Protein AF-0000000087418747 (afdb_homodimer)

Sequence (248 aa):
MIYLASPYSHPDAIVRERRFRAAGGMAARLIRAGEVVFSPVAHGHVISLYGVPTDWSFWEAHARRFLEQCDQVVVLSIDGWRESVGVAAEIEIVKELNKPVRYLDSGALTHVSEGRIGVNKWTSMIYLASPYSHPDAIVRERRFRAAGGMAARLIRAGEVVFSPVAHGHVISLYGVPTDWSFWEAHARRFLEQCDQVVVLSIDGWRESVGVAAEIEIVKELNKPVRYLDSGALTHVSEGRIGVNKWTS

Nearest PDB structures (foldseek):
  1t1j-assembly2_B  TM=9.232E-01  e=5.816E-08  Pseudomonas aeruginosa
  8fz9-assembly2_B  TM=6.531E-01  e=1.868E-01  Bacillus cereus
  8wcf-assembly1_A  TM=6.662E-01  e=5.521E-01  Escherichia coli
  8pj5-assembly1_0  TM=5.009E-01  e=1.437E+00  Homo sapiens
  4dcu-assembly1_A  TM=4.146E-01  e=2.718E+00  Bacillus subtilis

Solvent-accessible surface area (backbone atoms only — not comparable to full-atom values): 13838 Å² total; per-residue (Å²): 79,35,32,44,38,50,37,53,75,57,96,48,65,68,56,31,49,52,34,31,50,50,45,9,44,52,50,27,56,43,40,73,70,69,46,43,73,46,40,59,52,29,33,41,52,59,16,32,74,57,76,43,75,71,46,48,86,72,43,43,68,52,50,48,58,52,56,69,71,31,60,32,38,35,34,43,57,44,91,59,27,88,74,21,66,52,34,51,50,50,54,51,52,37,52,73,69,71,38,55,76,46,80,42,63,71,54,86,73,62,73,79,67,74,75,76,76,71,70,69,73,78,70,129,77,35,32,43,40,51,36,52,75,56,96,48,66,68,58,30,50,52,34,31,49,51,45,9,45,52,49,27,54,43,39,74,72,69,45,42,74,48,38,60,51,28,31,41,54,60,17,33,74,56,78,42,76,72,48,48,85,72,43,43,69,52,51,49,57,51,55,71,72,31,59,31,38,38,34,43,57,44,92,59,26,89,75,21,66,54,34,53,52,50,52,53,52,37,53,74,67,72,39,57,76,47,78,41,62,71,56,86,71,62,72,77,67,73,74,76,78,72,71,71,76,80,70,131

Radius of gyration: 19.01 Å; Cα contacts (8 Å, |Δi|>4): 397; chains: 2; bounding box: 67×44×43 Å

Structure (mmCIF, N/CA/C/O backbone):
data_AF-0000000087418747-model_v1
#
loop_
_entity.id
_entity.type
_entity.pdbx_description
1 polymer 'DUF1937 domain-containing protein'
#
loop_
_atom_site.group_PDB
_atom_site.id
_atom_site.type_symbol
_atom_site.label_atom_id
_atom_site.label_alt_id
_atom_site.label_comp_id
_atom_site.label_asym_id
_atom_site.label_entity_id
_atom_site.label_seq_id
_atom_site.pdbx_PDB_ins_code
_atom_site.Cartn_x
_atom_site.Cartn_y
_atom_site.Cartn_z
_atom_site.occupancy
_atom_site.B_iso_or_equiv
_atom_site.auth_seq_id
_atom_site.auth_comp_id
_atom_site.auth_asym_id
_atom_site.auth_atom_id
_atom_site.pdbx_PDB_model_num
ATOM 1 N N . MET A 1 1 ? -10.242 -0.593 10.328 1 96.94 1 MET A N 1
ATOM 2 C CA . MET A 1 1 ? -9.125 -0.339 9.414 1 96.94 1 MET A CA 1
ATOM 3 C C . MET A 1 1 ? -8.852 1.156 9.297 1 96.94 1 MET A C 1
ATOM 5 O O . MET A 1 1 ? -9.789 1.961 9.258 1 96.94 1 MET A O 1
ATOM 9 N N . ILE A 1 2 ? -7.57 1.52 9.242 1 98.5 2 ILE A N 1
ATOM 10 C CA . ILE A 1 2 ? -7.145 2.916 9.219 1 98.5 2 ILE A CA 1
ATOM 11 C C . ILE A 1 2 ? -6.652 3.281 7.82 1 98.5 2 ILE A C 1
ATOM 13 O O . ILE A 1 2 ? -5.906 2.521 7.199 1 98.5 2 ILE A O 1
ATOM 17 N N . TYR A 1 3 ? -7.117 4.371 7.32 1 98.81 3 TYR A N 1
ATOM 18 C CA . TYR A 1 3 ? -6.5 5.055 6.188 1 98.81 3 TYR A CA 1
ATOM 19 C C . TYR A 1 3 ? -5.477 6.078 6.664 1 98.81 3 TYR A C 1
ATOM 21 O O . TYR A 1 3 ? -5.828 7.051 7.336 1 98.81 3 TYR A O 1
ATOM 29 N N . LEU A 1 4 ? -4.246 5.898 6.332 1 98.81 4 LEU A N 1
ATOM 30 C CA . LEU A 1 4 ? -3.195 6.82 6.746 1 98.81 4 LEU A CA 1
ATOM 31 C C . LEU A 1 4 ? -2.916 7.852 5.656 1 98.81 4 LEU A C 1
ATOM 33 O O . LEU A 1 4 ? -2.166 7.578 4.715 1 98.81 4 LEU A O 1
ATOM 37 N N . ALA A 1 5 ? -3.469 9.016 5.855 1 98.62 5 ALA A N 1
ATOM 38 C CA . ALA A 1 5 ? -3.258 10.125 4.926 1 98.62 5 ALA A CA 1
ATOM 39 C C . ALA A 1 5 ? -1.96 10.859 5.238 1 98.62 5 ALA A C 1
ATOM 41 O O . ALA A 1 5 ? -1.627 11.078 6.406 1 98.62 5 ALA A O 1
ATOM 42 N N . SER A 1 6 ? -1.252 11.188 4.223 1 98.5 6 SER A N 1
ATOM 43 C CA . SER A 1 6 ? -0.024 11.961 4.375 1 98.5 6 SER A CA 1
ATOM 44 C C . SER A 1 6 ? 0.337 12.688 3.082 1 98.5 6 SER A C 1
ATOM 46 O O . SER A 1 6 ? -0.088 12.281 1.998 1 98.5 6 SER A O 1
ATOM 48 N N . PRO A 1 7 ? 1.106 13.75 3.186 1 97.69 7 PRO A N 1
ATOM 49 C CA . PRO A 1 7 ? 1.539 14.398 1.946 1 97.69 7 PRO A CA 1
ATOM 50 C C . PRO A 1 7 ? 2.496 13.531 1.13 1 97.69 7 PRO A C 1
ATOM 52 O O . PRO A 1 7 ? 3.252 12.742 1.695 1 97.69 7 PRO A O 1
ATOM 55 N N . TYR A 1 8 ? 2.438 13.797 -0.249 1 97.75 8 TYR A N 1
ATOM 56 C CA . TYR A 1 8 ? 3.322 13.008 -1.104 1 97.75 8 TYR A CA 1
ATOM 57 C C . TYR A 1 8 ? 3.814 13.836 -2.283 1 97.75 8 TYR A C 1
ATOM 59 O O . TYR A 1 8 ? 5.02 14.047 -2.441 1 97.75 8 TYR A O 1
ATOM 67 N N . SER A 1 9 ? 2.934 14.336 -3.172 1 96 9 SER A N 1
ATOM 68 C CA . SER A 1 9 ? 3.312 14.969 -4.43 1 96 9 SER A CA 1
ATOM 69 C C . SER A 1 9 ? 4.223 16.172 -4.195 1 96 9 SER A C 1
ATOM 71 O O . SER A 1 9 ? 3.969 16.984 -3.309 1 96 9 SER A O 1
ATOM 73 N N . HIS A 1 10 ? 5.238 16.234 -4.879 1 95.25 10 HIS A N 1
ATOM 74 C CA . HIS A 1 10 ? 6.246 17.297 -4.863 1 95.25 10 HIS A CA 1
ATOM 75 C C . HIS A 1 10 ? 7.125 17.234 -6.105 1 95.25 10 HIS A C 1
ATOM 77 O O . HIS A 1 10 ? 7.434 16.141 -6.602 1 95.25 10 HIS A O 1
ATOM 83 N N . PRO A 1 11 ? 7.52 18.375 -6.645 1 94.12 11 PRO A N 1
ATOM 84 C CA . PRO A 1 11 ? 8.383 18.344 -7.824 1 94.12 11 PRO A CA 1
ATOM 85 C C . PRO A 1 11 ? 9.734 17.688 -7.547 1 94.12 11 PRO A C 1
ATOM 87 O O . PRO A 1 11 ? 10.336 17.094 -8.453 1 94.12 11 PRO A O 1
ATOM 90 N N . ASP A 1 12 ? 10.227 17.75 -6.312 1 95.62 12 ASP A N 1
ATOM 91 C CA . ASP A 1 12 ? 11.508 17.172 -5.91 1 95.62 12 ASP A CA 1
ATOM 92 C C . ASP A 1 12 ? 11.352 15.711 -5.488 1 95.62 12 ASP A C 1
ATOM 94 O O . ASP A 1 12 ? 10.656 15.414 -4.516 1 95.62 12 ASP A O 1
ATOM 98 N N . ALA A 1 13 ? 12.055 14.789 -6.113 1 95.38 13 ALA A N 1
ATOM 99 C CA . ALA A 1 13 ? 11.984 13.352 -5.848 1 95.38 13 ALA A CA 1
ATOM 100 C C . ALA A 1 13 ? 12.477 13.023 -4.441 1 95.38 13 ALA A C 1
ATOM 102 O O . ALA A 1 13 ? 12 12.078 -3.812 1 95.38 13 ALA A O 1
ATOM 103 N N . ILE A 1 14 ? 13.438 13.828 -3.961 1 96.75 14 ILE A N 1
ATOM 104 C CA . ILE A 1 14 ? 13.977 13.602 -2.625 1 96.75 14 ILE A CA 1
ATOM 105 C C . ILE A 1 14 ? 12.891 13.859 -1.581 1 96.75 14 ILE A C 1
ATOM 107 O O . ILE A 1 14 ? 12.797 13.133 -0.587 1 96.75 14 ILE A O 1
ATOM 111 N N . VAL A 1 15 ? 12.062 14.805 -1.838 1 96.38 15 VAL A N 1
ATOM 112 C CA . VAL A 1 15 ? 10.961 15.109 -0.935 1 96.38 15 VAL A CA 1
ATOM 113 C C . VAL A 1 15 ? 9.938 13.977 -0.97 1 96.38 15 VAL A C 1
ATOM 115 O O . VAL A 1 15 ? 9.461 13.523 0.076 1 96.38 15 VAL A O 1
ATOM 118 N N . ARG A 1 16 ? 9.641 13.43 -2.104 1 97.25 16 ARG A N 1
ATOM 119 C CA . ARG A 1 16 ? 8.703 12.32 -2.229 1 97.25 16 ARG A CA 1
ATOM 120 C C . ARG A 1 16 ? 9.219 11.078 -1.521 1 97.25 16 ARG A C 1
ATOM 122 O O . ARG A 1 16 ? 8.469 10.383 -0.841 1 97.25 16 ARG A O 1
ATOM 129 N N . GLU A 1 17 ? 10.5 10.883 -1.658 1 97.5 17 GLU A N 1
ATOM 130 C CA . GLU A 1 17 ? 11.102 9.734 -0.99 1 97.5 17 GLU A CA 1
ATOM 131 C C . GLU A 1 17 ? 11.031 9.875 0.528 1 97.5 17 GLU A C 1
ATOM 133 O O . GLU A 1 17 ? 10.703 8.914 1.23 1 97.5 17 GLU A O 1
ATOM 138 N N . ARG A 1 18 ? 11.375 11.039 0.984 1 96.81 18 ARG A N 1
ATOM 139 C CA . ARG A 1 18 ? 11.305 11.289 2.42 1 96.81 18 ARG A CA 1
ATOM 140 C C . ARG A 1 18 ? 9.891 11.086 2.949 1 96.81 18 ARG A C 1
ATOM 142 O O . ARG A 1 18 ? 9.703 10.477 4.004 1 96.81 18 ARG A O 1
ATOM 149 N N . ARG A 1 19 ? 8.93 11.523 2.252 1 97.31 19 ARG A N 1
ATOM 150 C CA . ARG A 1 19 ? 7.531 11.398 2.646 1 97.31 19 ARG A CA 1
ATOM 151 C C . ARG A 1 19 ? 7.07 9.945 2.578 1 97.31 19 ARG A C 1
ATOM 153 O O . ARG A 1 19 ? 6.312 9.492 3.436 1 97.31 19 ARG A O 1
ATOM 160 N N . PHE A 1 20 ? 7.586 9.289 1.616 1 98.12 20 PHE A N 1
ATOM 161 C CA . PHE A 1 20 ? 7.352 7.855 1.469 1 98.12 20 PHE A CA 1
ATOM 162 C C . PHE A 1 20 ? 7.875 7.09 2.68 1 98.12 20 PHE A C 1
ATOM 164 O O . PHE A 1 20 ? 7.16 6.277 3.264 1 98.12 20 PHE A O 1
ATOM 171 N N . ARG A 1 21 ? 9.023 7.438 3.078 1 97.81 21 ARG A N 1
ATOM 172 C CA . ARG A 1 21 ? 9.641 6.793 4.23 1 97.81 21 ARG A CA 1
ATOM 173 C C . ARG A 1 21 ? 8.906 7.152 5.52 1 97.81 21 ARG A C 1
ATOM 175 O O . ARG A 1 21 ? 8.695 6.293 6.379 1 97.81 21 ARG A O 1
ATOM 182 N N . ALA A 1 22 ? 8.531 8.359 5.637 1 97.62 22 ALA A N 1
ATOM 183 C CA . ALA A 1 22 ? 7.785 8.789 6.816 1 97.62 22 ALA A CA 1
ATOM 184 C C . ALA A 1 22 ? 6.453 8.047 6.926 1 97.62 22 ALA A C 1
ATOM 186 O O . ALA A 1 22 ? 6.07 7.609 8.016 1 97.62 22 ALA A O 1
ATOM 187 N N . ALA A 1 23 ? 5.754 7.922 5.852 1 98.25 23 ALA A N 1
ATOM 188 C CA . ALA A 1 23 ? 4.5 7.176 5.828 1 98.25 23 ALA A CA 1
ATOM 189 C C . ALA A 1 23 ? 4.719 5.723 6.23 1 98.25 23 ALA A C 1
ATOM 191 O O . ALA A 1 23 ? 3.934 5.156 6.996 1 98.25 23 ALA A O 1
ATOM 192 N N . GLY A 1 24 ? 5.809 5.172 5.68 1 98.31 24 GLY A N 1
ATOM 193 C CA . GLY A 1 24 ? 6.16 3.807 6.047 1 98.31 24 GLY A CA 1
ATOM 194 C C . GLY A 1 24 ? 6.418 3.637 7.535 1 98.31 24 GLY A C 1
ATOM 195 O O . GLY A 1 24 ? 5.934 2.684 8.148 1 98.31 24 GLY A O 1
ATOM 196 N N . GLY A 1 25 ? 7.148 4.551 8.078 1 97.88 25 GLY A N 1
ATOM 197 C CA . GLY A 1 25 ? 7.438 4.5 9.508 1 97.88 25 GLY A CA 1
ATOM 198 C C . GLY A 1 25 ? 6.191 4.582 10.367 1 97.88 25 GLY A C 1
ATOM 199 O O . GLY A 1 25 ? 6.035 3.809 11.312 1 97.88 25 GLY A O 1
ATOM 200 N N . MET A 1 26 ? 5.328 5.469 10.031 1 98.12 26 MET A N 1
ATOM 201 C CA . MET A 1 26 ? 4.105 5.609 10.812 1 98.12 26 MET A CA 1
ATOM 202 C C . MET A 1 26 ? 3.205 4.391 10.641 1 98.12 26 MET A C 1
ATOM 204 O O . MET A 1 26 ? 2.625 3.896 11.609 1 98.12 26 MET A O 1
ATOM 208 N N . ALA A 1 27 ? 3.09 3.887 9.43 1 98.44 27 ALA A N 1
ATOM 209 C CA . ALA A 1 27 ? 2.301 2.68 9.203 1 98.44 27 ALA A CA 1
ATOM 210 C C . ALA A 1 27 ? 2.834 1.513 10.031 1 98.44 27 ALA A C 1
ATOM 212 O O . ALA A 1 27 ? 2.061 0.752 10.617 1 98.44 27 ALA A O 1
ATOM 213 N N . ALA A 1 28 ? 4.156 1.429 10.078 1 98.31 28 ALA A N 1
ATOM 214 C CA . ALA A 1 28 ? 4.77 0.369 10.867 1 98.31 28 ALA A CA 1
ATOM 215 C C . ALA A 1 28 ? 4.375 0.486 12.336 1 98.31 28 ALA A C 1
ATOM 217 O O . ALA A 1 28 ? 4.035 -0.512 12.977 1 98.31 28 ALA A O 1
ATOM 218 N N . ARG A 1 29 ? 4.414 1.665 12.836 1 97.25 29 ARG A N 1
ATOM 219 C CA . ARG A 1 29 ? 4.047 1.907 14.227 1 97.25 29 ARG A CA 1
ATOM 220 C C . ARG A 1 29 ? 2.598 1.508 14.492 1 97.25 29 ARG A C 1
ATOM 222 O O . ARG A 1 29 ? 2.303 0.831 15.477 1 97.25 29 ARG A O 1
ATOM 229 N N . LEU A 1 30 ? 1.718 1.88 13.633 1 97.81 30 LEU A N 1
ATOM 230 C CA . LEU A 1 30 ? 0.297 1.592 13.797 1 97.81 30 LEU A CA 1
ATOM 231 C C . LEU A 1 30 ? 0.027 0.096 13.664 1 97.81 30 LEU A C 1
ATOM 233 O O . LEU A 1 30 ? -0.75 -0.467 14.438 1 97.81 30 LEU A O 1
ATOM 237 N N . ILE A 1 31 ? 0.686 -0.572 12.742 1 98.19 31 ILE A N 1
ATOM 238 C CA . ILE A 1 31 ? 0.481 -1.999 12.523 1 98.19 31 ILE A CA 1
ATOM 239 C C . ILE A 1 31 ? 1.032 -2.791 13.711 1 98.19 31 ILE A C 1
ATOM 241 O O . ILE A 1 31 ? 0.42 -3.766 14.148 1 98.19 31 ILE A O 1
ATOM 245 N N . ARG A 1 32 ? 2.17 -2.332 14.258 1 96.69 32 ARG A N 1
ATOM 246 C CA . ARG A 1 32 ? 2.723 -2.969 15.445 1 96.69 32 ARG A CA 1
ATOM 247 C C . ARG A 1 32 ? 1.772 -2.828 16.625 1 96.69 32 ARG A C 1
ATOM 249 O O . ARG A 1 32 ? 1.754 -3.68 17.516 1 96.69 32 ARG A O 1
ATOM 256 N N . ALA A 1 33 ? 1.047 -1.776 16.594 1 96 33 ALA A N 1
ATOM 257 C CA . ALA A 1 33 ? 0.082 -1.532 17.656 1 96 33 ALA A CA 1
ATOM 258 C C . ALA A 1 33 ? -1.191 -2.346 17.453 1 96 33 ALA A C 1
ATOM 260 O O . ALA A 1 33 ? -2.15 -2.223 18.219 1 96 33 ALA A O 1
ATOM 261 N N . GLY A 1 34 ? -1.288 -3.092 16.391 1 95.94 34 GLY A N 1
ATOM 262 C CA . GLY A 1 34 ? -2.393 -4.016 16.188 1 95.94 34 GLY A CA 1
ATOM 263 C C . GLY A 1 34 ? -3.41 -3.51 15.18 1 95.94 34 GLY A C 1
ATOM 264 O O . GLY A 1 34 ? -4.453 -4.137 14.977 1 95.94 34 GLY A O 1
ATOM 265 N N . GLU A 1 35 ? -3.098 -2.391 14.531 1 97.62 35 GLU A N 1
ATOM 266 C CA . GLU A 1 35 ? -4.051 -1.795 13.602 1 97.62 35 GLU A CA 1
ATOM 267 C C . GLU A 1 35 ? -3.875 -2.355 12.195 1 97.62 35 GLU A C 1
ATOM 269 O O . GLU A 1 35 ? -2.764 -2.717 11.805 1 97.62 35 GLU A O 1
ATOM 274 N N . VAL A 1 36 ? -4.996 -2.463 11.438 1 98.44 36 VAL A N 1
ATOM 275 C CA . VAL A 1 36 ? -4.945 -2.656 9.992 1 98.44 36 VAL A CA 1
ATOM 276 C C . VAL A 1 36 ? -4.891 -1.302 9.297 1 98.44 36 VAL A C 1
ATOM 278 O O . VAL A 1 36 ? -5.746 -0.443 9.523 1 98.44 36 VAL A O 1
ATOM 281 N N . VAL A 1 37 ? -3.84 -1.108 8.5 1 98.75 37 VAL A N 1
ATOM 282 C CA . VAL A 1 37 ? -3.562 0.222 7.973 1 98.75 37 VAL A CA 1
ATOM 283 C C . VAL A 1 37 ? -3.428 0.156 6.453 1 98.75 37 VAL A C 1
ATOM 285 O O . VAL A 1 37 ? -2.801 -0.761 5.918 1 98.75 37 VAL A O 1
ATOM 288 N N . PHE A 1 38 ? -4.027 1.04 5.746 1 98.88 38 PHE A N 1
ATOM 289 C CA . PHE A 1 38 ? -3.684 1.355 4.363 1 98.88 38 PHE A CA 1
ATOM 290 C C . PHE A 1 38 ? -3.039 2.732 4.266 1 98.88 38 PHE A C 1
ATOM 292 O O . PHE A 1 38 ? -3.66 3.74 4.613 1 98.88 38 PHE A O 1
ATOM 299 N N . SER A 1 39 ? -1.891 2.771 3.873 1 98.88 39 SER A N 1
ATOM 300 C CA . SER A 1 39 ? -1.202 4.012 3.521 1 98.88 39 SER A CA 1
ATOM 301 C C . SER A 1 39 ? -1.087 4.168 2.008 1 98.88 39 SER A C 1
ATOM 303 O O . SER A 1 39 ? -0.287 3.484 1.366 1 98.88 39 SER A O 1
ATOM 305 N N . PRO A 1 40 ? -1.775 5.102 1.417 1 98.81 40 PRO A N 1
ATOM 306 C CA . PRO A 1 40 ? -1.663 5.301 -0.03 1 98.81 40 PRO A CA 1
ATOM 307 C C . PRO A 1 40 ? -0.244 5.652 -0.469 1 98.81 40 PRO A C 1
ATOM 309 O O . PRO A 1 40 ? 0.189 5.25 -1.552 1 98.81 40 PRO A O 1
ATOM 312 N N . VAL A 1 41 ? 0.433 6.398 0.361 1 98.62 41 VAL A N 1
ATOM 313 C CA . VAL A 1 41 ? 1.781 6.812 -0.015 1 98.62 41 VAL A CA 1
ATOM 314 C C . VAL A 1 41 ? 2.723 5.613 0.033 1 98.62 41 VAL A C 1
ATOM 316 O O . VAL A 1 41 ? 3.512 5.398 -0.89 1 98.62 41 VAL A O 1
ATOM 319 N N . ALA A 1 42 ? 2.594 4.773 1.084 1 98.81 42 ALA A N 1
ATOM 320 C CA . ALA A 1 42 ? 3.396 3.553 1.141 1 98.81 42 ALA A CA 1
ATOM 321 C C . ALA A 1 42 ? 3.098 2.645 -0.047 1 98.81 42 ALA A C 1
ATOM 323 O O . ALA A 1 42 ? 4.004 2.01 -0.594 1 98.81 42 ALA A O 1
ATOM 324 N N . HIS A 1 43 ? 1.904 2.586 -0.497 1 98.88 43 HIS A N 1
ATOM 325 C CA . HIS A 1 43 ? 1.435 1.731 -1.58 1 98.88 43 HIS A CA 1
ATOM 326 C C . HIS A 1 43 ? 1.791 2.32 -2.941 1 98.88 43 HIS A C 1
ATOM 328 O O . HIS A 1 43 ? 2.285 1.608 -3.818 1 98.88 43 HIS A O 1
ATOM 334 N N . GLY A 1 44 ? 1.631 3.562 -3.098 1 98.69 44 GLY A N 1
ATOM 335 C CA . GLY A 1 44 ? 1.617 4.195 -4.41 1 98.69 44 GLY A CA 1
ATOM 336 C C . GLY A 1 44 ? 2.996 4.617 -4.883 1 98.69 44 GLY A C 1
ATOM 337 O O . GLY A 1 44 ? 3.215 4.805 -6.082 1 98.69 44 GLY A O 1
ATOM 338 N N . HIS A 1 45 ? 3.969 4.781 -3.953 1 98.56 45 HIS A N 1
ATOM 339 C CA . HIS A 1 45 ? 5.27 5.332 -4.32 1 98.56 45 HIS A CA 1
ATOM 340 C C . HIS A 1 45 ? 5.945 4.48 -5.391 1 98.56 45 HIS A C 1
ATOM 342 O O . HIS A 1 45 ? 6.277 4.977 -6.469 1 98.56 45 HIS A O 1
ATOM 348 N N . VAL A 1 46 ? 6.039 3.148 -5.109 1 98.31 46 VAL A N 1
ATOM 349 C CA . VAL A 1 46 ? 6.73 2.289 -6.066 1 98.31 46 VAL A CA 1
ATOM 350 C C . VAL A 1 46 ? 5.93 2.205 -7.363 1 98.31 46 VAL A C 1
ATOM 352 O O . VAL A 1 46 ? 6.504 2.111 -8.445 1 98.31 46 VAL A O 1
ATOM 355 N N . ILE A 1 47 ? 4.637 2.268 -7.273 1 98.44 47 ILE A N 1
ATOM 356 C CA . ILE A 1 47 ? 3.762 2.207 -8.438 1 98.44 47 ILE A CA 1
ATOM 357 C C . ILE A 1 47 ? 3.998 3.426 -9.328 1 98.44 47 ILE A C 1
ATOM 359 O O . ILE A 1 47 ? 4.055 3.307 -10.555 1 98.44 47 ILE A O 1
ATOM 363 N N . SER A 1 48 ? 4.207 4.547 -8.742 1 97.56 48 SER A N 1
ATOM 364 C CA . SER A 1 48 ? 4.426 5.785 -9.484 1 97.56 48 SER A CA 1
ATOM 365 C C . SER A 1 48 ? 5.738 5.738 -10.258 1 97.56 48 SER A C 1
ATOM 367 O O . SER A 1 48 ? 5.902 6.453 -11.25 1 97.56 48 SER A O 1
ATOM 369 N N . LEU A 1 49 ? 6.648 4.898 -9.859 1 96.44 49 LEU A N 1
ATOM 370 C CA . LEU A 1 49 ? 7.922 4.758 -10.555 1 96.44 49 LEU A CA 1
ATOM 371 C C . LEU A 1 49 ? 7.734 4.086 -11.914 1 96.44 49 LEU A C 1
ATOM 373 O O . LEU A 1 49 ? 8.641 4.098 -12.75 1 96.44 49 LEU A O 1
ATOM 377 N N . TYR A 1 50 ? 6.613 3.586 -12.078 1 97.12 50 TYR A N 1
ATOM 378 C CA . TYR A 1 50 ? 6.328 2.908 -13.336 1 97.12 50 TYR A CA 1
ATOM 379 C C . TYR A 1 50 ? 5.379 3.736 -14.195 1 97.12 50 TYR A C 1
ATOM 381 O O . TYR A 1 50 ? 4.527 3.188 -14.898 1 97.12 50 TYR A O 1
ATOM 389 N N . GLY A 1 51 ? 5.422 5.004 -14.102 1 94 51 GLY A N 1
ATOM 390 C CA . GLY A 1 51 ? 4.855 5.91 -15.086 1 94 51 GLY A CA 1
ATOM 391 C C . GLY A 1 51 ? 3.449 6.367 -14.742 1 94 51 GLY A C 1
ATOM 392 O O . GLY A 1 51 ? 2.766 6.973 -15.57 1 94 51 GLY A O 1
ATOM 393 N N . VAL A 1 52 ? 3.018 6.043 -13.562 1 95.69 52 VAL A N 1
ATOM 394 C CA . VAL A 1 52 ? 1.721 6.555 -13.133 1 95.69 52 VAL A CA 1
ATOM 395 C C . VAL A 1 52 ? 1.896 7.918 -12.461 1 95.69 52 VAL A C 1
ATOM 397 O O . VAL A 1 52 ? 2.848 8.125 -11.703 1 95.69 52 VAL A O 1
ATOM 400 N N . PRO A 1 53 ? 0.959 8.852 -12.773 1 96.06 53 PRO A N 1
ATOM 401 C CA . PRO A 1 53 ? 1.095 10.188 -12.18 1 96.06 53 PRO A CA 1
ATOM 402 C C . PRO A 1 53 ? 1.024 10.156 -10.656 1 96.06 53 PRO A C 1
ATOM 404 O O . PRO A 1 53 ? 0.471 9.219 -10.078 1 96.06 53 PRO A O 1
ATOM 407 N N . THR A 1 54 ? 1.603 11.211 -10.031 1 95.62 54 THR A N 1
ATOM 408 C CA . THR A 1 54 ? 1.632 11.258 -8.57 1 95.62 54 THR A CA 1
ATOM 409 C C . THR A 1 54 ? 0.562 12.211 -8.039 1 95.62 54 THR A C 1
ATOM 411 O O . THR A 1 54 ? 0.361 12.312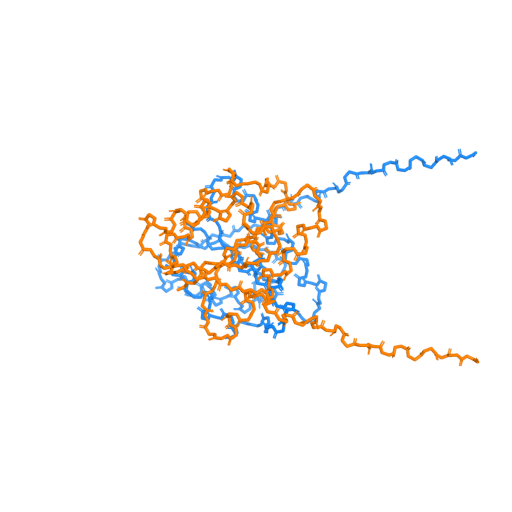 -6.828 1 95.62 54 THR A O 1
ATOM 414 N N . ASP A 1 55 ? -0.169 12.82 -8.891 1 94.31 55 ASP A N 1
ATOM 415 C CA . ASP A 1 55 ? -1.085 13.875 -8.453 1 94.31 55 ASP A CA 1
ATOM 416 C C . ASP A 1 55 ? -2.426 13.289 -8.023 1 94.31 55 ASP A C 1
ATOM 418 O O . ASP A 1 55 ? -2.799 12.195 -8.445 1 94.31 55 ASP A O 1
ATOM 422 N N . TRP A 1 56 ? -3.158 14.047 -7.324 1 96 56 TRP A N 1
ATOM 423 C CA . TRP A 1 56 ? -4.43 13.656 -6.727 1 96 56 TRP A CA 1
ATOM 424 C C . TRP A 1 56 ? -5.453 13.297 -7.801 1 96 56 TRP A C 1
ATOM 426 O O . TRP A 1 56 ? -6.199 12.328 -7.66 1 96 56 TRP A O 1
ATOM 436 N N . SER A 1 57 ? -5.441 14.039 -8.844 1 96.12 57 SER A N 1
ATOM 437 C CA . SER A 1 57 ? -6.465 13.82 -9.867 1 96.12 57 SER A CA 1
ATOM 438 C C . SER A 1 57 ? -6.418 12.391 -10.398 1 96.12 57 SER A C 1
ATOM 440 O O . SER A 1 57 ? -7.461 11.805 -10.695 1 96.12 57 SER A O 1
ATOM 442 N N . PHE A 1 58 ? -5.285 11.828 -10.492 1 97 58 PHE A N 1
ATOM 443 C CA . PHE A 1 58 ? -5.133 10.461 -10.984 1 97 58 PHE A CA 1
ATOM 444 C C . PHE A 1 58 ? -5.551 9.461 -9.914 1 97 58 PHE A C 1
ATOM 446 O O . PHE A 1 58 ? -6.18 8.445 -10.227 1 97 58 PHE A O 1
ATOM 453 N N . TRP A 1 59 ? -5.211 9.773 -8.648 1 97.94 59 TRP A N 1
ATOM 454 C CA . TRP A 1 59 ? -5.305 8.781 -7.586 1 97.94 59 TRP A CA 1
ATOM 455 C C . TRP A 1 59 ? -6.633 8.906 -6.844 1 97.94 59 TRP A C 1
ATOM 457 O O . TRP A 1 59 ? -6.961 8.062 -6.004 1 97.94 59 TRP A O 1
ATOM 467 N N . GLU A 1 60 ? -7.43 9.82 -7.168 1 97.75 60 GLU A N 1
ATOM 468 C CA . GLU A 1 60 ? -8.641 10.125 -6.406 1 97.75 60 GLU A CA 1
ATOM 469 C C . GLU A 1 60 ? -9.578 8.914 -6.359 1 97.75 60 GLU A C 1
ATOM 471 O O . GLU A 1 60 ? -10.055 8.539 -5.289 1 97.75 60 GLU A O 1
ATOM 476 N N . ALA A 1 61 ? -9.875 8.359 -7.52 1 96.88 61 ALA A N 1
ATOM 477 C CA . ALA A 1 61 ? -10.797 7.23 -7.566 1 96.88 61 ALA A CA 1
ATOM 478 C C . ALA A 1 61 ? -10.266 6.059 -6.746 1 96.88 61 ALA A C 1
ATOM 480 O O . ALA A 1 61 ? -11.031 5.383 -6.051 1 96.88 61 ALA A O 1
ATOM 481 N N . HIS A 1 62 ? -9.016 5.855 -6.859 1 98.12 62 HIS A N 1
ATOM 482 C CA . HIS A 1 62 ? -8.352 4.801 -6.098 1 98.12 62 HIS A CA 1
ATOM 483 C C . HIS A 1 62 ? -8.43 5.074 -4.602 1 98.12 62 HIS A C 1
ATOM 485 O O . HIS A 1 62 ? -8.828 4.199 -3.828 1 98.12 62 HIS A O 1
ATOM 491 N N . ALA A 1 63 ? -8.117 6.273 -4.211 1 98.19 63 ALA A N 1
ATOM 492 C CA . ALA A 1 63 ? -8.156 6.68 -2.809 1 98.19 63 ALA A CA 1
ATOM 493 C C . ALA A 1 63 ? -9.57 6.586 -2.248 1 98.19 63 ALA A C 1
ATOM 495 O O . ALA A 1 63 ? -9.773 6.09 -1.138 1 98.19 63 ALA A O 1
ATOM 496 N N . ARG A 1 64 ? -10.516 7.004 -2.994 1 98 64 ARG A N 1
ATOM 497 C CA . ARG A 1 64 ? -11.906 7.023 -2.541 1 98 64 ARG A CA 1
ATOM 498 C C . ARG A 1 64 ? -12.391 5.617 -2.205 1 98 64 ARG A C 1
ATOM 500 O O . ARG A 1 64 ? -13.07 5.414 -1.199 1 98 64 ARG A O 1
ATOM 507 N N . ARG A 1 65 ? -12.078 4.688 -3.016 1 97.88 65 ARG A N 1
ATOM 508 C CA . ARG A 1 65 ? -12.5 3.312 -2.775 1 97.88 65 ARG A CA 1
ATOM 509 C C . ARG A 1 65 ? -11.953 2.791 -1.451 1 97.88 65 ARG A C 1
ATOM 511 O O . ARG A 1 65 ? -12.664 2.104 -0.709 1 97.88 65 ARG A O 1
ATOM 518 N N . PHE A 1 66 ? -10.734 3.143 -1.144 1 98.38 66 PHE A N 1
ATOM 519 C CA . PHE A 1 66 ? -10.141 2.693 0.109 1 98.38 66 PHE A CA 1
ATOM 520 C C . PHE A 1 66 ? -10.727 3.453 1.291 1 98.38 66 PHE A C 1
ATOM 522 O O . PHE A 1 66 ? -10.961 2.875 2.354 1 98.38 66 PHE A O 1
ATOM 529 N N . LEU A 1 67 ? -10.914 4.738 1.093 1 98.5 67 LEU A N 1
ATOM 530 C CA . LEU A 1 67 ? -11.539 5.531 2.146 1 98.5 67 LEU A CA 1
ATOM 531 C C . LEU A 1 67 ? -12.906 4.973 2.518 1 98.5 67 LEU A C 1
ATOM 533 O O . LEU A 1 67 ? -13.273 4.941 3.693 1 98.5 67 LEU A O 1
ATOM 537 N N . GLU A 1 68 ? -13.602 4.512 1.563 1 97.56 68 GLU A N 1
ATOM 538 C CA . GLU A 1 68 ? -14.922 3.941 1.784 1 97.56 68 GL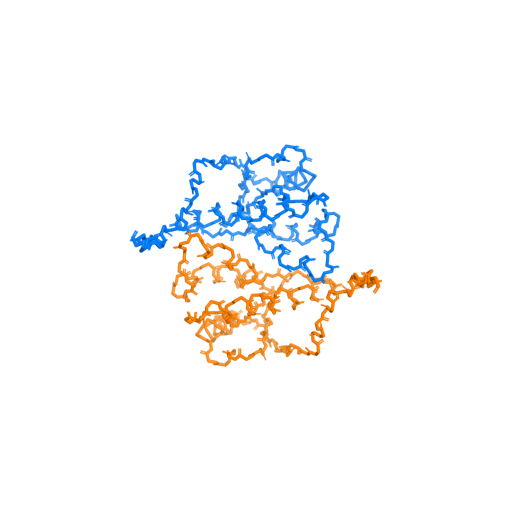U A CA 1
ATOM 539 C C . GLU A 1 68 ? -14.844 2.666 2.617 1 97.56 68 GLU A C 1
ATOM 541 O O . GLU A 1 68 ? -15.758 2.357 3.381 1 97.56 68 GLU A O 1
ATOM 546 N N . GLN A 1 69 ? -13.758 1.964 2.502 1 96.38 69 GLN A N 1
ATOM 547 C CA . GLN A 1 69 ? -13.617 0.684 3.188 1 96.38 69 GLN A CA 1
ATOM 548 C C . GLN A 1 69 ? -13.008 0.869 4.574 1 96.38 69 GLN A C 1
ATOM 550 O O . GLN A 1 69 ? -13.055 -0.039 5.406 1 96.38 69 GLN A O 1
ATOM 555 N N . CYS A 1 70 ? -12.398 1.983 4.863 1 97.19 70 CYS A N 1
ATOM 556 C CA . CYS A 1 70 ? -11.719 2.203 6.137 1 97.19 70 CYS A CA 1
ATOM 557 C C . CYS A 1 70 ? -12.68 2.75 7.184 1 97.19 70 CYS A C 1
ATOM 559 O O . CYS A 1 70 ? -13.734 3.289 6.844 1 97.19 70 CYS A O 1
ATOM 561 N N . ASP A 1 71 ? -12.281 2.629 8.422 1 97.31 71 ASP A N 1
ATOM 562 C CA . ASP A 1 71 ? -13.141 3.027 9.539 1 97.31 71 ASP A CA 1
ATOM 563 C C . ASP A 1 71 ? -12.781 4.426 10.031 1 97.31 71 ASP A C 1
ATOM 565 O O . ASP A 1 71 ? -13.594 5.098 10.664 1 97.31 71 ASP A O 1
ATOM 569 N N . GLN A 1 72 ? -11.617 4.793 9.789 1 97.5 72 GLN A N 1
ATOM 570 C CA . GLN A 1 72 ? -11.117 6.09 10.234 1 97.5 72 GLN A CA 1
ATOM 571 C C . GLN A 1 72 ? -9.938 6.547 9.391 1 97.5 72 GLN A C 1
ATOM 573 O O . GLN A 1 72 ? -9.297 5.738 8.711 1 97.5 72 GLN A O 1
ATOM 578 N N . VAL A 1 73 ? -9.719 7.812 9.445 1 98.25 73 VAL A N 1
ATOM 579 C CA . VAL A 1 73 ? -8.547 8.406 8.797 1 98.25 73 VAL A CA 1
ATOM 580 C C . VAL A 1 73 ? -7.586 8.945 9.852 1 98.25 73 VAL A C 1
ATOM 582 O O . VAL A 1 73 ? -8.008 9.586 10.812 1 98.25 73 VAL A O 1
ATOM 585 N N . VAL A 1 74 ? -6.395 8.609 9.719 1 98.31 74 VAL A N 1
ATOM 586 C CA . VAL A 1 74 ? -5.309 9.211 10.477 1 98.31 74 VAL A CA 1
ATOM 587 C C . VAL A 1 74 ? -4.434 10.055 9.539 1 98.31 74 VAL A C 1
ATOM 589 O O . VAL A 1 74 ? -3.967 9.562 8.516 1 98.31 74 VAL A O 1
ATOM 592 N N . VAL A 1 75 ? -4.25 11.281 9.922 1 98.25 75 VAL A N 1
ATOM 593 C CA . VAL A 1 75 ? -3.424 12.18 9.125 1 98.25 75 VAL A CA 1
A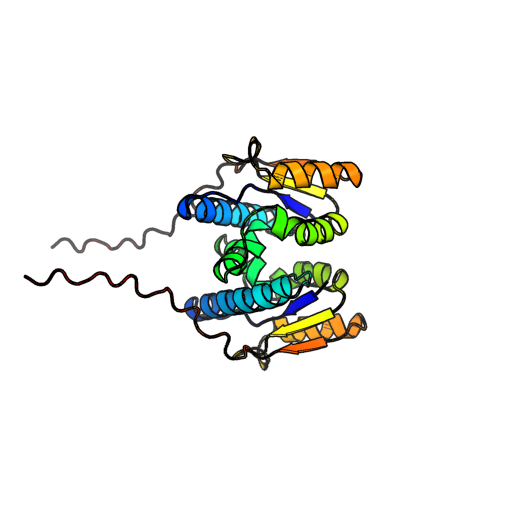TOM 594 C C . VAL A 1 75 ? -2.033 12.289 9.75 1 98.25 75 VAL A C 1
ATOM 596 O O . VAL A 1 75 ? -1.898 12.656 10.922 1 98.25 75 VAL A O 1
ATOM 599 N N . LEU A 1 76 ? -1.061 11.898 8.969 1 98.19 76 LEU A N 1
ATOM 600 C CA . LEU A 1 76 ? 0.317 12.148 9.375 1 98.19 76 LEU A CA 1
ATOM 601 C C . LEU A 1 76 ? 0.71 13.602 9.125 1 98.19 76 LEU A C 1
ATOM 603 O O . LEU A 1 76 ? 0.927 13.992 7.973 1 98.19 76 LEU A O 1
ATOM 607 N N . SER A 1 77 ? 0.871 14.344 10.18 1 96.19 77 SER A N 1
ATOM 608 C CA . SER A 1 77 ? 1.04 15.789 10.102 1 96.19 77 SER A CA 1
ATOM 609 C C . SER A 1 77 ? 2.514 16.172 10.008 1 96.19 77 SER A C 1
ATOM 611 O O . SER A 1 77 ? 3.021 16.906 10.852 1 96.19 77 SER A O 1
ATOM 613 N N . ILE A 1 78 ? 3.125 15.719 8.977 1 94.69 78 ILE A N 1
ATOM 614 C CA . ILE A 1 78 ? 4.516 16.062 8.703 1 94.69 78 ILE A CA 1
ATOM 615 C C . ILE A 1 78 ? 4.57 17.312 7.832 1 94.69 78 ILE A C 1
ATOM 617 O O . ILE A 1 78 ? 3.533 17.844 7.426 1 94.69 78 ILE A O 1
ATOM 621 N N . ASP A 1 79 ? 5.738 17.781 7.582 1 91.5 79 ASP A N 1
ATOM 622 C CA . ASP A 1 79 ? 5.918 18.984 6.766 1 91.5 79 ASP A CA 1
ATOM 623 C C . ASP A 1 79 ? 5.18 18.859 5.438 1 91.5 79 ASP A C 1
ATOM 625 O O . ASP A 1 79 ? 5.285 17.828 4.754 1 91.5 79 ASP A O 1
ATOM 629 N N . GLY A 1 80 ? 4.352 19.906 5.172 1 92.25 80 GLY A N 1
ATOM 630 C CA . GLY A 1 80 ? 3.666 19.969 3.889 1 92.25 80 GLY A CA 1
ATOM 631 C C . GLY A 1 80 ? 2.256 19.422 3.939 1 92.25 80 GLY A C 1
ATOM 632 O O . GLY A 1 80 ? 1.511 19.516 2.961 1 92.25 80 GLY A O 1
ATOM 633 N N . TRP A 1 81 ? 1.849 18.875 5.07 1 93.44 81 TRP A N 1
ATOM 634 C CA . TRP A 1 81 ? 0.566 18.172 5.098 1 93.44 81 TRP A CA 1
ATOM 635 C C . TRP A 1 81 ? -0.59 19.156 4.957 1 93.44 81 TRP A C 1
ATOM 637 O O . TRP A 1 81 ? -1.612 18.844 4.344 1 93.44 81 TRP A O 1
ATOM 647 N N . ARG A 1 82 ? -0.446 20.359 5.445 1 93 82 ARG A N 1
ATOM 648 C CA . ARG A 1 82 ? -1.526 21.344 5.395 1 93 82 ARG A CA 1
ATOM 649 C C . ARG A 1 82 ? -1.733 21.859 3.971 1 93 82 ARG A C 1
ATOM 651 O O . ARG A 1 82 ? -2.844 22.234 3.6 1 93 82 ARG A O 1
ATOM 658 N N . GLU A 1 83 ? -0.651 21.844 3.232 1 94.5 83 GLU A N 1
ATOM 659 C CA . GLU A 1 83 ? -0.713 22.359 1.862 1 94.5 83 GLU A CA 1
ATOM 660 C C . GLU A 1 83 ? -1.041 21.234 0.878 1 94.5 83 GLU A C 1
ATOM 662 O O . GLU A 1 83 ? -1.281 21.484 -0.303 1 94.5 83 GLU A O 1
ATOM 667 N N . SER A 1 84 ? -1.061 20.062 1.308 1 96.5 84 SER A N 1
ATOM 668 C CA . SER A 1 84 ? -1.253 18.906 0.442 1 96.5 84 SER A CA 1
ATOM 669 C C . SER A 1 84 ? -2.678 18.844 -0.099 1 96.5 84 SER A C 1
ATOM 671 O O . SER A 1 84 ? -3.633 18.703 0.667 1 96.5 84 SER A O 1
ATOM 673 N N . VAL A 1 85 ? -2.783 18.844 -1.414 1 96.88 85 VAL A N 1
ATOM 674 C CA . VAL A 1 85 ? -4.07 18.75 -2.09 1 96.88 85 VAL A CA 1
ATOM 675 C C . VAL A 1 85 ? -4.707 17.391 -1.782 1 96.88 85 VAL A C 1
ATOM 677 O O . VAL A 1 85 ? -5.91 17.312 -1.526 1 96.88 85 VAL A O 1
ATOM 680 N N . GLY A 1 86 ? -3.91 16.344 -1.795 1 97.94 86 GLY A N 1
ATOM 681 C CA . GLY A 1 86 ? -4.406 15.008 -1.536 1 97.94 86 GLY A CA 1
ATOM 682 C C . GLY A 1 86 ? -4.953 14.836 -0.132 1 97.94 86 GLY A C 1
ATOM 683 O O . GLY A 1 86 ? -6.062 14.328 0.05 1 97.94 86 GLY A O 1
ATOM 684 N N . VAL A 1 87 ? -4.188 15.305 0.845 1 98.19 87 VAL A N 1
ATOM 685 C CA . VAL A 1 87 ? -4.613 15.18 2.236 1 98.19 87 VAL A CA 1
ATOM 686 C C . VAL A 1 87 ? -5.91 15.961 2.449 1 98.19 87 VAL A C 1
ATOM 688 O O . VAL A 1 87 ? -6.852 15.453 3.066 1 98.19 87 VAL A O 1
ATOM 691 N N . ALA A 1 88 ? -5.969 17.156 1.925 1 98.06 88 ALA A N 1
ATOM 692 C CA . ALA A 1 88 ? -7.172 17.984 2.064 1 98.06 88 ALA A CA 1
ATOM 693 C C . ALA A 1 88 ? -8.383 17.281 1.448 1 98.06 88 ALA A C 1
ATOM 695 O O . ALA A 1 88 ? -9.461 17.266 2.047 1 98.06 88 ALA A O 1
ATOM 696 N N . ALA A 1 89 ? -8.25 16.75 0.289 1 98.25 89 ALA A N 1
ATOM 697 C CA . ALA A 1 89 ? -9.336 16.062 -0.399 1 98.25 89 ALA A CA 1
ATOM 698 C C . ALA A 1 89 ? -9.789 14.828 0.385 1 98.25 89 ALA A C 1
ATOM 700 O O . ALA A 1 89 ? -10.984 14.555 0.483 1 98.25 89 ALA A O 1
ATOM 701 N N . GLU A 1 90 ? -8.789 14.117 0.936 1 98.31 90 GLU A N 1
ATOM 702 C CA . GLU A 1 90 ? -9.109 12.922 1.711 1 98.31 90 GLU A CA 1
ATOM 703 C C . GLU A 1 90 ? -9.891 13.273 2.971 1 98.31 90 GLU A C 1
ATOM 705 O O . GLU A 1 90 ? -10.859 12.586 3.318 1 98.31 90 GLU A O 1
ATOM 710 N N . ILE A 1 91 ? -9.531 14.336 3.592 1 97.81 91 ILE A N 1
ATOM 711 C CA . ILE A 1 91 ? -10.25 14.797 4.777 1 97.81 91 ILE A CA 1
ATOM 712 C C . ILE A 1 91 ? -11.68 15.172 4.402 1 97.81 91 ILE A C 1
ATOM 714 O O . ILE A 1 91 ? -12.625 14.844 5.125 1 97.81 91 ILE A O 1
ATOM 718 N N . GLU A 1 92 ? -11.867 15.789 3.334 1 97.75 92 GLU A N 1
ATOM 719 C CA . GLU A 1 92 ? -13.203 16.172 2.881 1 97.75 92 GLU A CA 1
ATOM 720 C C . GLU A 1 92 ? -14.062 14.938 2.611 1 97.75 92 GLU A C 1
ATOM 722 O O . GLU A 1 92 ? -15.227 14.883 3.002 1 97.75 92 GLU A O 1
ATOM 727 N N . ILE A 1 93 ? -13.516 13.969 1.939 1 98.06 93 ILE A N 1
ATOM 728 C CA . ILE A 1 93 ? -14.234 12.742 1.613 1 98.06 93 ILE A CA 1
ATOM 729 C C . ILE A 1 93 ? -14.656 12.031 2.898 1 98.06 93 ILE A C 1
ATOM 731 O O . ILE A 1 93 ? -15.789 11.562 3.016 1 98.06 93 ILE A O 1
ATOM 735 N N . VAL A 1 94 ? -13.695 11.93 3.834 1 96.75 94 VAL A N 1
ATOM 736 C CA . VAL A 1 94 ? -13.984 11.172 5.047 1 96.75 94 VAL A CA 1
ATOM 737 C C . VAL A 1 94 ? -15.055 11.891 5.867 1 96.75 94 VAL A C 1
ATOM 739 O O . VAL A 1 94 ? -15.891 11.258 6.508 1 96.75 94 VAL A O 1
ATOM 742 N N . LYS A 1 95 ? -15.055 13.203 5.848 1 96.5 95 LYS A N 1
ATOM 743 C CA . LYS A 1 95 ? -16.125 13.969 6.48 1 96.5 95 LYS A CA 1
ATOM 744 C C . LYS A 1 95 ? -17.469 13.664 5.84 1 96.5 95 LYS A C 1
ATOM 746 O O . LYS A 1 95 ? -18.469 13.492 6.539 1 96.5 95 LYS A O 1
ATOM 751 N N . GLU A 1 96 ? -17.484 13.586 4.582 1 97.44 96 GLU A N 1
ATOM 752 C CA . GLU A 1 96 ? -18.703 13.234 3.857 1 97.44 96 GLU A CA 1
ATOM 753 C C . GLU A 1 96 ? -19.203 11.844 4.234 1 97.44 96 GLU A C 1
ATOM 755 O O . GLU A 1 96 ? -20.406 11.586 4.258 1 97.44 96 GLU A O 1
ATOM 760 N N . LEU A 1 97 ? -18.312 11.016 4.555 1 97.44 97 LEU A N 1
ATOM 761 C CA . LEU A 1 97 ? -18.641 9.633 4.91 1 97.44 97 LEU A CA 1
ATOM 762 C C . LEU A 1 97 ? -18.938 9.516 6.398 1 97.44 97 LEU A C 1
ATOM 764 O O . LEU A 1 97 ? -19.219 8.422 6.891 1 97.44 97 LEU A O 1
ATOM 768 N N . ASN A 1 98 ? -18.797 10.625 7.156 1 97.88 98 ASN A N 1
ATOM 769 C CA . ASN A 1 98 ? -19.047 10.695 8.586 1 97.88 98 ASN A CA 1
ATOM 770 C C . ASN A 1 98 ? -18.141 9.75 9.367 1 97.88 98 ASN A C 1
ATOM 772 O O . ASN A 1 98 ? -18.609 9.031 10.25 1 97.88 98 ASN A O 1
ATOM 776 N N . LYS A 1 99 ? -16.906 9.734 9.039 1 98.06 99 LYS A N 1
ATOM 777 C CA . LYS A 1 99 ? -15.891 8.93 9.719 1 98.06 99 LYS A CA 1
ATOM 778 C C . LYS A 1 99 ? -14.922 9.805 10.492 1 98.06 99 LYS A C 1
ATOM 780 O O . LYS A 1 99 ? -14.664 10.953 10.109 1 98.06 99 LYS A O 1
ATOM 785 N N . PRO A 1 100 ? -14.367 9.305 11.508 1 97.94 100 PRO A N 1
ATOM 786 C CA . PRO A 1 100 ? -13.484 10.125 12.336 1 97.94 100 PRO A CA 1
ATOM 787 C C . PRO A 1 100 ? -12.125 10.383 11.68 1 97.94 100 PRO A C 1
ATOM 789 O O . PRO A 1 100 ? -11.625 9.531 10.938 1 97.94 100 PRO A O 1
ATOM 792 N N . VAL A 1 101 ? -11.594 11.523 12.031 1 97.69 101 VAL A N 1
ATOM 793 C CA . VAL A 1 101 ? -10.258 11.914 11.609 1 97.69 101 VAL A CA 1
ATOM 794 C C . VAL A 1 101 ? -9.398 12.227 12.836 1 97.69 101 VAL A C 1
ATOM 796 O O . VAL A 1 101 ? -9.844 12.922 13.75 1 97.69 101 VAL A O 1
ATOM 799 N N . ARG A 1 102 ? -8.25 11.688 12.875 1 96.81 102 ARG A N 1
ATOM 800 C CA . ARG A 1 102 ? -7.273 12.039 13.898 1 96.81 102 ARG A CA 1
ATOM 801 C C . ARG A 1 102 ? -5.941 12.438 13.281 1 96.81 102 ARG A C 1
ATOM 803 O O . ARG A 1 102 ? -5.641 12.062 12.141 1 96.81 102 ARG A O 1
ATOM 810 N N . TYR A 1 103 ? -5.207 13.227 14.062 1 96.31 103 TYR A N 1
ATOM 811 C CA . TYR A 1 103 ? -3.934 13.75 13.586 1 96.31 103 TYR A CA 1
ATOM 812 C C . TYR A 1 103 ? -2.775 13.234 14.43 1 96.31 103 TYR A C 1
ATOM 814 O O . TYR A 1 103 ? -2.846 13.227 15.656 1 96.31 103 TYR A O 1
ATOM 822 N N . LEU A 1 104 ? -1.794 12.695 13.758 1 95.31 104 LEU A N 1
ATOM 823 C CA . LEU A 1 104 ? -0.571 12.258 14.422 1 95.31 104 LEU A CA 1
ATOM 824 C C . LEU A 1 104 ? 0.643 12.992 13.867 1 95.31 104 LEU A C 1
ATOM 826 O O . LEU A 1 104 ? 0.74 13.219 12.664 1 95.31 104 LEU A O 1
ATOM 830 N N . ASP A 1 105 ? 1.525 13.461 14.789 1 87.44 105 ASP A N 1
ATOM 831 C CA . ASP A 1 105 ? 2.793 14.055 14.375 1 87.44 105 ASP A CA 1
ATOM 832 C C . ASP A 1 105 ? 3.896 13 14.312 1 87.44 105 ASP A C 1
ATOM 834 O O . ASP A 1 105 ? 3.73 11.891 14.828 1 87.44 105 ASP A O 1
ATOM 838 N N . SER A 1 106 ? 4.73 13.148 13.289 1 70.94 106 SER A N 1
ATOM 839 C CA . SER A 1 106 ? 5.824 12.188 13.242 1 70.94 106 SER A CA 1
ATOM 840 C C . SER A 1 106 ? 6.57 12.133 14.57 1 70.94 106 SER A C 1
ATOM 842 O O . SER A 1 106 ? 7.336 13.039 14.898 1 70.94 106 SER A O 1
ATOM 844 N N . GLY A 1 107 ? 5.895 12.258 15.734 1 59.5 107 GLY A N 1
ATOM 845 C CA . GLY A 1 107 ? 6.777 12.242 16.891 1 59.5 107 GLY A CA 1
ATOM 846 C C . GLY A 1 107 ? 8.219 11.914 16.531 1 59.5 107 GLY A C 1
ATOM 847 O O . GLY A 1 107 ? 8.531 11.641 15.375 1 59.5 107 GLY A O 1
ATOM 848 N N . ALA A 1 108 ? 9.273 11.781 17.547 1 47.25 108 ALA A N 1
ATOM 849 C CA . ALA A 1 108 ? 10.648 11.336 17.312 1 47.25 108 ALA A CA 1
ATOM 850 C C . ALA A 1 108 ? 10.672 10.094 16.438 1 47.25 108 ALA A C 1
ATOM 852 O O . ALA A 1 108 ? 10.695 8.961 16.938 1 47.25 108 ALA A O 1
ATOM 853 N N . LEU A 1 109 ? 9.836 9.875 15.508 1 48.41 109 LEU A N 1
ATOM 854 C CA . LEU A 1 109 ? 10.188 8.766 14.625 1 48.41 109 LEU A CA 1
ATOM 855 C C . LEU A 1 109 ? 11.695 8.68 14.438 1 48.41 109 LEU A C 1
ATOM 857 O O . LEU A 1 109 ? 12.281 9.484 13.703 1 48.41 109 LEU A O 1
ATOM 861 N N . THR A 1 110 ? 12.492 8.898 15.586 1 38.59 110 THR A N 1
ATOM 862 C CA . THR A 1 110 ? 13.938 8.766 15.578 1 38.59 110 THR A CA 1
ATOM 863 C C . THR A 1 110 ? 14.391 7.797 14.492 1 38.59 110 THR A C 1
ATOM 865 O O . THR A 1 110 ? 13.68 6.852 14.156 1 38.59 110 THR A O 1
ATOM 868 N N . HIS A 1 111 ? 15.414 8.242 13.68 1 38.91 111 HIS A N 1
ATOM 869 C CA . HIS A 1 111 ? 16.297 7.574 12.727 1 38.91 111 HIS A CA 1
ATOM 870 C C . HIS A 1 111 ? 16.562 6.133 13.141 1 38.91 111 HIS A C 1
ATOM 872 O O . HIS A 1 111 ? 17.156 5.883 14.188 1 38.91 111 HIS A O 1
ATOM 878 N N . VAL A 1 112 ? 15.805 5.254 13.016 1 33.78 112 VAL A N 1
ATOM 879 C CA . VAL A 1 112 ? 16.438 3.945 13.141 1 33.78 112 VAL A CA 1
ATOM 880 C C . VAL A 1 112 ? 17.859 3.996 12.57 1 33.78 112 VAL A C 1
ATOM 882 O O . VAL A 1 112 ? 18.047 4.285 11.383 1 33.78 112 VAL A O 1
ATOM 885 N N . SER A 1 113 ? 18.859 4.508 13.336 1 31.55 113 SER A N 1
ATOM 886 C CA . SER A 1 113 ? 20.281 4.445 13.062 1 31.55 113 SER A CA 1
ATOM 887 C C . SER A 1 113 ? 20.656 3.115 12.414 1 31.55 113 SER A C 1
ATOM 889 O O . SER A 1 113 ? 20.188 2.061 12.828 1 31.55 113 SER A O 1
ATOM 891 N N . GLU A 1 114 ? 20.797 2.969 11.07 1 31.98 114 GLU A N 1
ATOM 892 C CA . GLU A 1 114 ? 21.688 1.897 10.664 1 31.98 114 GLU A CA 1
ATOM 893 C C . GLU A 1 114 ? 22.781 1.664 11.711 1 31.98 114 GLU A C 1
ATOM 895 O O . GLU A 1 114 ? 23.375 2.617 12.219 1 31.98 114 GLU A O 1
ATOM 900 N N . GLY A 1 115 ? 22.688 0.727 12.648 1 29.98 115 GLY A N 1
ATOM 901 C CA . GLY A 1 115 ? 23.844 0.37 13.438 1 29.98 115 GLY A CA 1
ATOM 902 C C . GLY A 1 115 ? 25.156 0.666 12.734 1 29.98 115 GLY A C 1
ATOM 903 O O . GLY A 1 115 ? 25.25 0.568 11.508 1 29.98 115 GLY A O 1
ATOM 904 N N . ARG A 1 116 ? 26.062 1.542 13.281 1 29.12 116 ARG A N 1
ATOM 905 C CA . ARG A 1 116 ? 27.469 1.82 13.07 1 29.12 116 ARG A CA 1
ATOM 906 C C . ARG A 1 116 ? 28.234 0.546 12.719 1 29.12 116 ARG A C 1
ATOM 908 O O . ARG A 1 116 ? 28.359 -0.358 13.547 1 29.12 116 ARG A O 1
ATOM 915 N N . ILE A 1 117 ? 28.078 -0.118 11.586 1 29 117 ILE A N 1
ATOM 916 C CA . ILE A 1 117 ? 29.219 -0.974 11.258 1 29 117 ILE A CA 1
ATOM 917 C C . ILE A 1 117 ? 30.516 -0.219 11.516 1 29 117 ILE A C 1
ATOM 919 O O . ILE A 1 117 ? 30.781 0.812 10.891 1 29 117 ILE A O 1
ATOM 923 N N . GLY A 1 118 ? 30.844 -0.099 12.844 1 28.67 118 GLY A N 1
ATOM 924 C CA . GLY A 1 118 ? 32.188 0.269 13.289 1 28.67 118 GLY A CA 1
ATOM 925 C C . GLY A 1 118 ? 33.281 -0.236 12.359 1 28.67 118 GLY A C 1
ATOM 926 O O . GLY A 1 118 ? 33.531 -1.439 12.305 1 28.67 118 GLY A O 1
ATOM 927 N N . VAL A 1 119 ? 33.312 0.198 11.133 1 25.72 119 VAL A N 1
ATOM 928 C CA . VAL A 1 119 ? 34.594 0.028 10.445 1 25.72 119 VAL A CA 1
ATOM 929 C C . VAL A 1 119 ? 35.719 0.589 11.312 1 25.72 119 VAL A C 1
ATOM 931 O O . VAL A 1 119 ? 35.719 1.777 11.641 1 25.72 119 VAL A O 1
ATOM 934 N N . ASN A 1 120 ? 36.031 -0.168 12.312 1 28.62 120 ASN A N 1
ATOM 935 C CA . ASN A 1 120 ? 37.312 0.065 13 1 28.62 120 ASN A CA 1
ATOM 936 C C . ASN A 1 120 ? 38.406 0.485 12.016 1 28.62 120 ASN A C 1
ATOM 938 O O . ASN A 1 120 ? 38.688 -0.23 11.055 1 28.62 120 ASN A O 1
ATOM 942 N N . LYS A 1 121 ? 38.5 1.779 11.719 1 25.53 121 LYS A N 1
ATOM 943 C CA . LYS A 1 121 ? 39.719 2.287 11.141 1 25.53 121 LYS A CA 1
ATOM 944 C C . LYS A 1 121 ? 40.938 1.595 11.742 1 25.53 121 LYS A C 1
ATOM 946 O O . LYS A 1 121 ? 41.156 1.674 12.953 1 25.53 121 LYS A O 1
ATOM 951 N N . TRP A 1 122 ? 41.219 0.37 11.234 1 26.59 122 TRP A N 1
ATOM 952 C CA . TRP A 1 122 ? 42.562 -0.197 11.398 1 26.59 122 TRP A CA 1
ATOM 953 C C . TRP A 1 122 ? 43.625 0.859 11.156 1 26.59 122 TRP A C 1
ATOM 955 O O . TRP A 1 122 ? 43.781 1.351 10.031 1 26.59 122 TRP A O 1
ATOM 965 N N . THR A 1 123 ? 43.375 2.082 11.828 1 23.03 123 THR A N 1
ATOM 966 C CA . THR A 1 123 ? 44.562 2.922 11.836 1 23.03 123 THR A CA 1
ATOM 967 C C . THR A 1 123 ? 45.812 2.096 12.148 1 23.03 123 THR A C 1
ATOM 969 O O . THR A 1 123 ? 45.844 1.34 13.117 1 23.03 123 THR A O 1
ATOM 972 N N . SER A 1 124 ? 46.75 1.955 11.188 1 23.64 124 SER A N 1
ATOM 973 C CA . SER A 1 124 ? 48.156 1.675 11.352 1 23.64 124 SER A CA 1
ATOM 974 C C . SER A 1 124 ? 48.812 2.654 12.32 1 23.64 124 SER A C 1
ATOM 976 O O . SER A 1 124 ? 48.406 3.814 12.406 1 23.64 124 SER A O 1
ATOM 978 N N . MET B 1 1 ? -12.508 -4.211 -6.707 1 97 1 MET B N 1
ATOM 979 C CA . MET B 1 1 ? -11.148 -3.992 -6.219 1 97 1 MET B CA 1
ATOM 980 C C . MET B 1 1 ? -10.336 -5.281 -6.277 1 97 1 MET B C 1
ATOM 982 O O . MET B 1 1 ? -10.852 -6.359 -5.98 1 97 1 MET B O 1
ATOM 986 N N . ILE B 1 2 ? -9.07 -5.152 -6.664 1 98.5 2 ILE B N 1
ATOM 987 C CA . ILE B 1 2 ? -8.188 -6.301 -6.863 1 98.5 2 ILE B CA 1
ATOM 988 C C . ILE B 1 2 ? -7.176 -6.379 -5.723 1 98.5 2 ILE B C 1
ATOM 990 O O . ILE B 1 2 ? -6.594 -5.363 -5.332 1 98.5 2 ILE B O 1
ATOM 994 N N . TYR B 1 3 ? -7.027 -7.539 -5.168 1 98.81 3 TYR B N 1
ATOM 995 C CA . TYR B 1 3 ? -5.875 -7.887 -4.344 1 98.81 3 TYR B CA 1
ATOM 996 C C . TYR B 1 3 ? -4.766 -8.5 -5.188 1 98.81 3 TYR B C 1
ATOM 998 O O . TYR B 1 3 ? -4.945 -9.578 -5.77 1 98.81 3 TYR B O 1
ATOM 1006 N N . LEU B 1 4 ? -3.645 -7.871 -5.27 1 98.81 4 LEU B N 1
ATOM 1007 C CA . LEU B 1 4 ? -2.529 -8.383 -6.059 1 98.81 4 LEU B CA 1
ATOM 1008 C C . LEU B 1 4 ? -1.562 -9.18 -5.188 1 98.81 4 LEU B C 1
ATOM 1010 O O . LEU B 1 4 ? -0.702 -8.594 -4.52 1 98.81 4 LEU B O 1
ATOM 1014 N N . ALA B 1 5 ? -1.688 -10.469 -5.27 1 98.62 5 ALA B N 1
ATOM 1015 C CA . ALA B 1 5 ? -0.805 -11.367 -4.527 1 98.62 5 ALA B CA 1
ATOM 1016 C C . ALA B 1 5 ? 0.493 -11.609 -5.289 1 98.62 5 ALA B C 1
ATOM 1018 O O . ALA B 1 5 ? 0.48 -11.773 -6.512 1 98.62 5 ALA B O 1
ATOM 1019 N N . SER B 1 6 ? 1.562 -11.609 -4.586 1 98.5 6 SER B N 1
ATOM 1020 C CA . SER B 1 6 ? 2.863 -11.906 -5.176 1 98.5 6 SER B CA 1
ATOM 1021 C C . SER B 1 6 ? 3.857 -12.367 -4.113 1 98.5 6 SER B C 1
ATOM 1023 O O . SER B 1 6 ? 3.691 -12.07 -2.93 1 98.5 6 SER B O 1
ATOM 1025 N N . PRO B 1 7 ? 4.871 -13.086 -4.523 1 97.75 7 PRO B N 1
ATOM 1026 C CA . PRO B 1 7 ? 5.887 -13.453 -3.535 1 97.75 7 PRO B CA 1
ATOM 1027 C C . PRO B 1 7 ? 6.68 -12.258 -3.023 1 97.75 7 PRO B C 1
ATOM 1029 O O . PRO B 1 7 ? 6.871 -11.281 -3.756 1 97.75 7 PRO B O 1
ATOM 1032 N N . TYR B 1 8 ? 7.172 -12.43 -1.727 1 97.75 8 TYR B N 1
ATOM 1033 C CA . TYR B 1 8 ? 7.941 -11.328 -1.159 1 97.75 8 TYR B CA 1
ATOM 1034 C C . TYR B 1 8 ? 9.055 -11.852 -0.259 1 97.75 8 TYR B C 1
ATOM 1036 O O . TYR B 1 8 ? 10.234 -11.609 -0.52 1 97.75 8 TYR B O 1
ATOM 1044 N N . SER B 1 9 ? 8.758 -12.578 0.835 1 95.94 9 SER B N 1
ATOM 1045 C CA . SER B 1 9 ? 9.734 -12.953 1.858 1 95.94 9 SER B CA 1
ATOM 1046 C C . SER B 1 9 ? 10.883 -13.758 1.261 1 95.94 9 SER B C 1
ATOM 1048 O O . SER B 1 9 ? 10.664 -14.664 0.452 1 95.94 9 SER B O 1
ATOM 1050 N N . HIS B 1 10 ? 12.016 -13.414 1.573 1 95.19 10 HIS B N 1
ATOM 1051 C CA . HIS B 1 10 ? 13.266 -14.039 1.162 1 95.19 10 HIS B CA 1
ATOM 1052 C C . HIS B 1 10 ? 14.422 -13.586 2.051 1 95.19 10 HIS B C 1
ATOM 1054 O O . HIS B 1 10 ? 14.469 -12.438 2.482 1 95.19 10 HIS B O 1
ATOM 1060 N N . PRO B 1 11 ? 15.352 -14.484 2.365 1 94.12 11 PRO B N 1
ATOM 1061 C CA . PRO B 1 11 ? 16.484 -14.062 3.203 1 94.12 11 PRO B CA 1
ATOM 1062 C C . PRO B 1 11 ? 17.344 -12.992 2.541 1 94.12 11 PRO B C 1
ATOM 1064 O O . PRO B 1 11 ? 17.953 -12.172 3.23 1 94.12 11 PRO B O 1
ATOM 1067 N N . ASP B 1 12 ? 17.391 -12.953 1.203 1 95.62 12 ASP B N 1
ATOM 1068 C CA . ASP B 1 12 ? 18.172 -11.984 0.442 1 95.62 12 ASP B CA 1
ATOM 1069 C C . ASP B 1 12 ? 17.375 -10.703 0.185 1 95.62 12 ASP B C 1
ATOM 1071 O O . ASP B 1 12 ? 16.344 -10.734 -0.494 1 95.62 12 ASP B O 1
ATOM 1075 N N . ALA B 1 13 ? 17.859 -9.562 0.608 1 95.31 13 ALA B N 1
ATOM 1076 C CA . ALA B 1 13 ? 17.203 -8.266 0.474 1 95.31 13 ALA B CA 1
ATOM 1077 C C . ALA B 1 13 ? 17.062 -7.871 -0.994 1 95.31 13 ALA B C 1
ATOM 1079 O O . ALA B 1 13 ? 16.094 -7.199 -1.373 1 95.31 13 ALA B O 1
ATOM 1080 N N . ILE B 1 14 ? 18.031 -8.297 -1.812 1 96.75 14 ILE B N 1
ATOM 1081 C CA . ILE B 1 14 ? 17.984 -7.98 -3.234 1 96.75 14 ILE B CA 1
ATOM 1082 C C . ILE B 1 14 ? 16.781 -8.664 -3.883 1 96.75 14 ILE B C 1
ATOM 1084 O O . ILE B 1 14 ? 16.125 -8.086 -4.742 1 96.75 14 ILE B O 1
ATOM 1088 N N . VAL B 1 15 ? 16.484 -9.836 -3.434 1 96.38 15 VAL B N 1
ATOM 1089 C CA . VAL B 1 15 ? 15.336 -10.57 -3.947 1 96.38 15 VAL B CA 1
ATOM 1090 C C . VAL B 1 15 ? 14.047 -9.883 -3.51 1 96.38 15 VAL B C 1
ATOM 1092 O O . VAL B 1 15 ? 13.125 -9.695 -4.316 1 96.38 15 VAL B O 1
ATOM 1095 N N . ARG B 1 16 ? 13.961 -9.406 -2.305 1 97.25 16 ARG B N 1
ATOM 1096 C CA . ARG B 1 16 ? 12.781 -8.711 -1.812 1 97.25 16 ARG B CA 1
ATOM 1097 C C . ARG B 1 16 ? 12.562 -7.402 -2.574 1 97.25 16 ARG B C 1
ATOM 1099 O O . ARG B 1 16 ? 11.43 -7.066 -2.926 1 97.25 16 ARG B O 1
ATOM 1106 N N . GLU B 1 17 ? 13.648 -6.758 -2.844 1 97.44 17 GLU B N 1
ATOM 1107 C CA . GLU B 1 17 ? 13.555 -5.512 -3.602 1 97.44 17 GLU B CA 1
ATOM 1108 C C . GLU B 1 17 ? 13.039 -5.766 -5.016 1 97.44 17 GLU B C 1
ATOM 1110 O O . GLU B 1 17 ? 12.18 -5.035 -5.512 1 97.44 17 GLU B O 1
ATOM 1115 N N . ARG B 1 18 ? 13.609 -6.75 -5.629 1 96.81 18 ARG B N 1
ATOM 1116 C CA . ARG B 1 18 ? 13.18 -7.098 -6.98 1 96.81 18 ARG B CA 1
ATOM 1117 C C . ARG B 1 18 ? 11.695 -7.445 -7.008 1 96.81 18 ARG B C 1
ATOM 1119 O O . ARG B 1 18 ? 10.969 -7.012 -7.902 1 96.81 18 ARG B O 1
ATOM 1126 N N . ARG B 1 19 ? 11.242 -8.148 -6.062 1 97.25 19 ARG B N 1
ATOM 1127 C CA . ARG B 1 19 ? 9.844 -8.562 -5.969 1 97.25 19 ARG B CA 1
ATOM 1128 C C . ARG B 1 19 ? 8.945 -7.367 -5.664 1 97.25 19 ARG B C 1
ATOM 1130 O O . ARG B 1 19 ? 7.84 -7.266 -6.199 1 97.25 19 ARG B O 1
ATOM 1137 N N . PHE B 1 20 ? 9.477 -6.508 -4.883 1 98.12 20 PHE B N 1
ATOM 1138 C CA . PHE B 1 20 ? 8.805 -5.25 -4.582 1 98.12 20 PHE B CA 1
ATOM 1139 C C . PHE B 1 20 ? 8.594 -4.426 -5.848 1 98.12 20 PHE B C 1
ATOM 1141 O O . PHE B 1 20 ? 7.488 -3.959 -6.117 1 98.12 20 PHE B O 1
ATOM 1148 N N . ARG B 1 21 ? 9.602 -4.367 -6.617 1 97.81 21 ARG B N 1
ATOM 1149 C CA . ARG B 1 21 ? 9.531 -3.617 -7.871 1 97.81 21 ARG B CA 1
ATOM 1150 C C . ARG B 1 21 ? 8.594 -4.293 -8.867 1 97.81 21 ARG B C 1
ATOM 1152 O O . ARG B 1 21 ? 7.828 -3.623 -9.555 1 97.81 21 ARG B O 1
ATOM 1159 N N . ALA B 1 22 ? 8.648 -5.559 -8.93 1 97.5 22 ALA B N 1
ATOM 1160 C CA . ALA B 1 22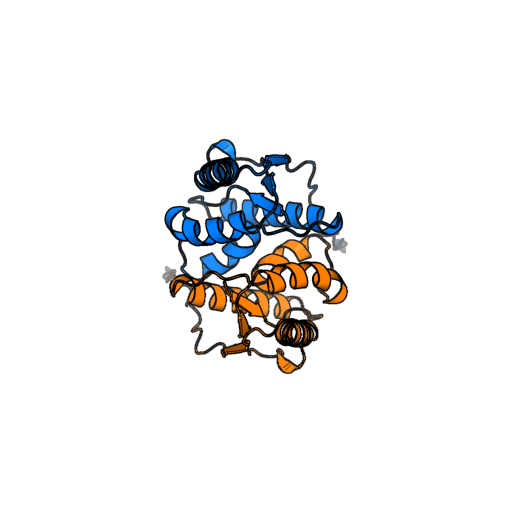 ? 7.766 -6.297 -9.828 1 97.5 22 ALA B CA 1
ATOM 1161 C C . ALA B 1 22 ? 6.301 -6.09 -9.453 1 97.5 22 ALA B C 1
ATOM 1163 O O . ALA B 1 22 ? 5.453 -5.883 -10.32 1 97.5 22 ALA B O 1
ATOM 1164 N N . ALA B 1 23 ? 6 -6.156 -8.195 1 98.19 23 ALA B N 1
ATOM 1165 C CA . ALA B 1 23 ? 4.641 -5.91 -7.719 1 98.19 23 ALA B CA 1
ATOM 1166 C C . ALA B 1 23 ? 4.184 -4.496 -8.078 1 98.19 23 ALA B C 1
ATOM 1168 O O . ALA B 1 23 ? 3.045 -4.297 -8.508 1 98.19 23 ALA B O 1
ATOM 1169 N N . GLY B 1 24 ? 5.121 -3.559 -7.883 1 98.25 24 GLY B N 1
ATOM 1170 C CA . GLY B 1 24 ? 4.824 -2.186 -8.258 1 98.25 24 GLY B CA 1
ATOM 1171 C C . GLY B 1 24 ? 4.504 -2.027 -9.734 1 98.25 24 GLY B C 1
ATOM 1172 O O . GLY B 1 24 ? 3.539 -1.351 -10.094 1 98.25 24 GLY B O 1
ATOM 1173 N N . GLY B 1 25 ? 5.289 -2.65 -10.547 1 97.81 25 GLY B N 1
ATOM 1174 C CA . GLY B 1 25 ? 5.059 -2.59 -11.977 1 97.81 25 GLY B CA 1
ATOM 1175 C C . GLY B 1 25 ? 3.717 -3.164 -12.391 1 97.81 25 GLY B C 1
ATOM 1176 O O . GLY B 1 25 ? 2.998 -2.559 -13.188 1 97.81 25 GLY B O 1
ATOM 1177 N N . MET B 1 26 ? 3.387 -4.27 -11.852 1 98.06 26 MET B N 1
ATOM 1178 C CA . MET B 1 26 ? 2.109 -4.887 -12.195 1 98.06 26 MET B CA 1
ATOM 1179 C C . MET B 1 26 ? 0.944 -4.062 -11.664 1 98.06 26 MET B C 1
ATOM 1181 O O . MET B 1 26 ? -0.057 -3.873 -12.359 1 98.06 26 MET B O 1
ATOM 1185 N N . ALA B 1 27 ? 1.061 -3.562 -10.453 1 98.44 27 ALA B N 1
ATOM 1186 C CA . ALA B 1 27 ? 0.013 -2.705 -9.906 1 98.44 27 ALA B CA 1
ATOM 1187 C C . ALA B 1 27 ? -0.206 -1.479 -10.789 1 98.44 27 ALA B C 1
ATOM 1189 O O . ALA B 1 27 ? -1.347 -1.085 -11.039 1 98.44 27 ALA B O 1
ATOM 1190 N N . ALA B 1 28 ? 0.905 -0.938 -11.258 1 98.25 28 ALA B N 1
ATOM 1191 C CA . ALA B 1 28 ? 0.806 0.219 -12.141 1 98.25 28 ALA B CA 1
ATOM 1192 C C . ALA B 1 28 ? 0.023 -0.124 -13.406 1 98.25 28 ALA B C 1
ATOM 1194 O O . ALA B 1 28 ? -0.838 0.645 -13.836 1 98.25 28 ALA B O 1
ATOM 1195 N N . ARG B 1 29 ? 0.322 -1.234 -13.961 1 97.19 29 ARG B N 1
ATOM 1196 C CA . ARG B 1 29 ? -0.367 -1.679 -15.164 1 97.19 29 ARG B CA 1
ATOM 1197 C C . ARG B 1 29 ? -1.863 -1.839 -14.914 1 97.19 29 ARG B C 1
ATOM 1199 O O . ARG B 1 29 ? -2.684 -1.372 -15.711 1 97.19 29 ARG B O 1
ATOM 1206 N N . LEU B 1 30 ? -2.225 -2.445 -13.844 1 97.75 30 LEU B N 1
ATOM 1207 C CA . LEU B 1 30 ? -3.623 -2.695 -13.516 1 97.75 30 LEU B CA 1
ATOM 1208 C C . LEU B 1 30 ? -4.352 -1.391 -13.219 1 97.75 30 LEU B C 1
ATOM 1210 O O . LEU B 1 30 ? -5.488 -1.191 -13.656 1 97.75 30 LEU B O 1
ATOM 1214 N N . ILE B 1 31 ? -3.715 -0.479 -12.523 1 98.12 31 ILE B N 1
ATOM 1215 C CA . ILE B 1 31 ? -4.332 0.791 -12.164 1 98.12 31 ILE B CA 1
ATOM 1216 C C . ILE B 1 31 ? -4.52 1.652 -13.406 1 98.12 31 ILE B C 1
ATOM 1218 O O . ILE B 1 31 ? -5.547 2.312 -13.562 1 98.12 31 ILE B O 1
ATOM 1222 N N . ARG B 1 32 ? -3.545 1.6 -14.32 1 96.69 32 ARG B N 1
ATOM 1223 C CA . ARG B 1 32 ? -3.678 2.318 -15.578 1 96.69 32 ARG B CA 1
ATOM 1224 C C . ARG B 1 32 ? -4.844 1.773 -16.406 1 96.69 32 ARG B C 1
ATOM 1226 O O . ARG B 1 32 ? -5.457 2.506 -17.188 1 96.69 32 ARG B O 1
ATOM 1233 N N . ALA B 1 33 ? -5.086 0.539 -16.188 1 96 33 ALA B N 1
ATOM 1234 C CA . ALA B 1 33 ? -6.191 -0.098 -16.906 1 96 33 ALA B CA 1
ATOM 1235 C C . ALA B 1 33 ? -7.527 0.218 -16.234 1 96 33 ALA B C 1
ATOM 1237 O O . ALA B 1 33 ? -8.57 -0.288 -16.656 1 96 33 ALA B O 1
ATOM 1238 N N . GLY B 1 34 ? -7.539 0.938 -15.164 1 95.94 34 GLY B N 1
ATOM 1239 C CA . GLY B 1 34 ? -8.766 1.415 -14.555 1 95.94 34 GLY B CA 1
ATOM 1240 C C . GLY B 1 34 ? -9.148 0.644 -13.305 1 95.94 34 GLY B C 1
ATOM 1241 O O . GLY B 1 34 ? -10.227 0.864 -12.734 1 95.94 34 GLY B O 1
ATOM 1242 N N . GLU B 1 35 ? -8.266 -0.249 -12.867 1 97.62 35 GLU B N 1
ATOM 1243 C CA . GLU B 1 35 ? -8.586 -1.087 -11.711 1 97.62 35 GLU B CA 1
ATOM 1244 C C . GLU B 1 35 ? -8.172 -0.412 -10.406 1 97.62 35 GLU B C 1
ATOM 1246 O O . GLU B 1 35 ? -7.195 0.341 -10.375 1 97.62 35 GLU B O 1
ATOM 1251 N N . VAL B 1 36 ? -8.945 -0.668 -9.328 1 98.44 36 VAL B N 1
ATOM 1252 C CA . VAL B 1 36 ? -8.5 -0.378 -7.973 1 98.44 36 VAL B CA 1
ATOM 1253 C C . VAL B 1 36 ? -7.742 -1.576 -7.41 1 98.44 36 VAL B C 1
ATOM 1255 O O . VAL B 1 36 ? -8.258 -2.697 -7.398 1 98.44 36 VAL B O 1
ATOM 1258 N N . VAL B 1 37 ? -6.492 -1.326 -7.016 1 98.75 37 VAL B N 1
ATOM 1259 C CA . VAL B 1 37 ? -5.602 -2.434 -6.688 1 98.75 37 VAL B CA 1
ATOM 1260 C C . VAL B 1 37 ? -5.016 -2.229 -5.293 1 98.75 37 VAL B C 1
ATOM 1262 O O . VAL B 1 37 ? -4.617 -1.116 -4.938 1 98.75 37 VAL B O 1
ATOM 1265 N N . PHE B 1 38 ? -4.996 -3.227 -4.48 1 98.88 38 PHE B N 1
ATOM 1266 C CA . PHE B 1 38 ? -4.133 -3.311 -3.311 1 98.88 38 PHE B CA 1
ATOM 1267 C C . PHE B 1 38 ? -3.045 -4.359 -3.518 1 98.88 38 PHE B C 1
ATOM 1269 O O . PHE B 1 38 ? -3.34 -5.539 -3.701 1 98.88 38 PHE B O 1
ATOM 1276 N N . SER B 1 39 ? -1.896 -3.953 -3.521 1 98.88 39 SER B N 1
ATOM 1277 C CA . SER B 1 39 ? -0.737 -4.84 -3.494 1 98.88 39 SER B CA 1
ATOM 1278 C C . SER B 1 39 ? -0.086 -4.855 -2.115 1 98.88 39 SER B C 1
ATOM 1280 O O . SER B 1 39 ? 0.582 -3.896 -1.728 1 98.88 39 SER B O 1
ATOM 1282 N N . PRO B 1 40 ? -0.163 -5.938 -1.385 1 98.81 40 PRO B N 1
ATOM 1283 C CA . PRO B 1 40 ? 0.478 -5.996 -0.069 1 98.81 40 PRO B CA 1
ATOM 1284 C C . PRO B 1 40 ? 1.989 -5.789 -0.138 1 98.81 40 PRO B C 1
ATOM 1286 O O . PRO B 1 40 ? 2.576 -5.195 0.769 1 98.81 40 PRO B O 1
ATOM 1289 N N . VAL B 1 41 ? 2.576 -6.289 -1.188 1 98.62 41 VAL B N 1
ATOM 1290 C CA . VAL B 1 41 ? 4.027 -6.168 -1.296 1 98.62 41 VAL B CA 1
ATOM 1291 C C . VAL B 1 41 ? 4.406 -4.715 -1.576 1 98.62 41 VAL B C 1
ATOM 1293 O O . VAL B 1 41 ? 5.32 -4.176 -0.95 1 98.62 41 VAL B O 1
ATOM 1296 N N . ALA B 1 42 ? 3.656 -4.039 -2.475 1 98.81 42 ALA B N 1
ATOM 1297 C CA . ALA B 1 42 ? 3.906 -2.623 -2.715 1 98.81 42 ALA B CA 1
ATOM 1298 C C . ALA B 1 42 ? 3.709 -1.807 -1.439 1 98.81 42 ALA B C 1
ATOM 1300 O O . ALA B 1 42 ? 4.457 -0.864 -1.176 1 98.81 42 ALA B O 1
ATOM 1301 N N . HIS B 1 43 ? 2.785 -2.154 -0.626 1 98.88 43 HIS B N 1
ATOM 1302 C CA . HIS B 1 43 ? 2.422 -1.457 0.602 1 98.88 43 HIS B CA 1
ATOM 1303 C C . HIS B 1 43 ? 3.385 -1.796 1.734 1 98.88 43 HIS B C 1
ATOM 1305 O O . HIS B 1 43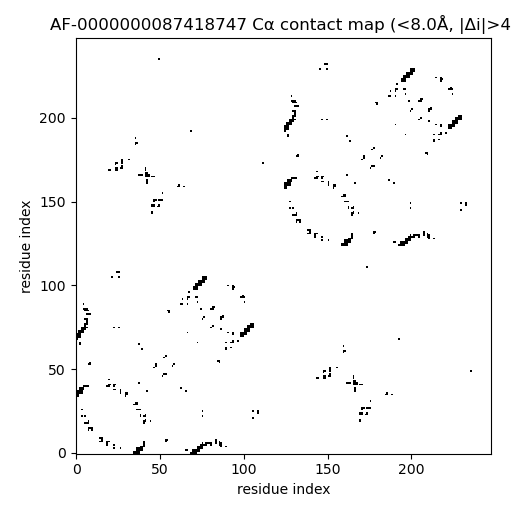 ? 3.848 -0.904 2.449 1 98.88 43 HIS B O 1
ATOM 1311 N N . GLY B 1 44 ? 3.742 -2.998 1.856 1 98.69 44 GLY B N 1
ATOM 1312 C CA . GLY B 1 44 ? 4.379 -3.514 3.057 1 98.69 44 GLY B CA 1
ATOM 1313 C C . GLY B 1 44 ? 5.891 -3.383 3.031 1 98.69 44 GLY B C 1
ATOM 1314 O O . GLY B 1 44 ? 6.539 -3.404 4.082 1 98.69 44 GLY B O 1
ATOM 1315 N N . HIS B 1 45 ? 6.5 -3.254 1.827 1 98.56 45 HIS B N 1
ATOM 1316 C CA . HIS B 1 45 ? 7.953 -3.281 1.722 1 98.56 45 HIS B CA 1
ATOM 1317 C C . HIS B 1 45 ? 8.586 -2.176 2.561 1 98.56 45 HIS B C 1
ATOM 1319 O O . HIS B 1 45 ? 9.406 -2.451 3.443 1 98.56 45 HIS B O 1
ATOM 1325 N N . VAL B 1 46 ? 8.094 -0.923 2.35 1 98.31 46 VAL B N 1
ATOM 1326 C CA . VAL B 1 46 ? 8.703 0.185 3.074 1 98.31 46 VAL B CA 1
ATOM 1327 C C . VAL B 1 46 ? 8.398 0.06 4.566 1 98.31 46 VAL B C 1
ATOM 1329 O O . VAL B 1 46 ? 9.227 0.423 5.406 1 98.31 46 VAL B O 1
ATOM 1332 N N . ILE B 1 47 ? 7.266 -0.467 4.891 1 98.5 47 ILE B N 1
ATOM 1333 C CA . ILE B 1 47 ? 6.855 -0.649 6.281 1 98.5 47 ILE B CA 1
ATOM 1334 C C . ILE B 1 47 ? 7.789 -1.645 6.965 1 98.5 47 ILE B C 1
ATOM 1336 O O . ILE B 1 47 ? 8.195 -1.436 8.109 1 98.5 47 ILE B O 1
ATOM 1340 N N . SER B 1 48 ? 8.18 -2.643 6.281 1 97.56 48 SER B N 1
ATOM 1341 C CA . SER B 1 48 ? 9.055 -3.672 6.836 1 97.56 48 SER B CA 1
ATOM 1342 C C . SER B 1 48 ? 10.438 -3.115 7.145 1 97.56 48 SER B C 1
ATOM 1344 O O . SER B 1 48 ? 11.164 -3.66 7.98 1 97.56 48 SER B O 1
ATOM 1346 N N . LEU B 1 49 ? 10.812 -2.033 6.531 1 96.44 49 LEU B N 1
ATOM 1347 C CA . LEU B 1 49 ? 12.102 -1.403 6.781 1 96.44 49 LEU B CA 1
ATOM 1348 C C . LEU B 1 49 ? 12.141 -0.761 8.164 1 96.44 49 LEU B C 1
ATOM 1350 O O . LEU B 1 49 ? 13.211 -0.399 8.656 1 96.44 49 LEU B O 1
ATOM 1354 N N . TYR B 1 50 ? 11.031 -0.692 8.711 1 97.12 50 TYR B N 1
ATOM 1355 C CA . TYR B 1 50 ? 10.945 -0.086 10.031 1 97.12 50 TYR B CA 1
ATOM 1356 C C . TYR B 1 50 ? 10.695 -1.143 11.102 1 97.12 50 TYR B C 1
ATOM 1358 O O . TYR B 1 50 ? 9.984 -0.894 12.078 1 97.12 50 TYR B O 1
ATOM 1366 N N . GLY B 1 51 ? 11.164 -2.301 10.93 1 94.06 51 GLY B N 1
ATOM 1367 C CA . GLY B 1 51 ? 11.312 -3.289 11.984 1 94.06 51 GLY B CA 1
ATOM 1368 C C . GLY B 1 51 ? 10.133 -4.238 12.086 1 94.06 51 GLY B C 1
ATOM 1369 O O . GLY B 1 51 ? 10.023 -4.996 13.047 1 94.06 51 GLY B O 1
ATOM 1370 N N . VAL B 1 52 ? 9.258 -4.176 11.133 1 95.69 52 VAL B N 1
ATOM 1371 C CA . VAL B 1 52 ? 8.172 -5.148 11.125 1 95.69 52 VAL B CA 1
ATOM 1372 C C . VAL B 1 52 ? 8.594 -6.391 10.352 1 95.69 52 VAL B C 1
ATOM 1374 O O . VAL B 1 52 ? 9.25 -6.289 9.312 1 95.69 52 VAL B O 1
ATOM 1377 N N . PRO B 1 53 ? 8.219 -7.582 10.883 1 96 53 PRO B N 1
ATOM 1378 C CA . PRO B 1 53 ? 8.617 -8.805 10.188 1 96 53 PRO B CA 1
ATOM 1379 C C . PRO B 1 53 ? 8.039 -8.898 8.773 1 96 53 PRO B C 1
ATOM 1381 O O . PRO B 1 53 ? 7.039 -8.25 8.469 1 96 53 PRO B O 1
ATOM 1384 N N . THR B 1 54 ? 8.719 -9.727 7.934 1 95.69 54 THR B N 1
ATOM 1385 C CA . THR B 1 54 ? 8.281 -9.844 6.547 1 95.69 54 THR B CA 1
ATOM 1386 C C . THR B 1 54 ? 7.512 -11.141 6.332 1 95.69 54 THR B C 1
ATOM 1388 O O . THR B 1 54 ? 6.969 -11.375 5.25 1 95.69 54 THR B O 1
ATOM 1391 N N . ASP B 1 55 ? 7.363 -11.922 7.34 1 94.44 55 ASP B N 1
ATOM 1392 C CA . ASP B 1 55 ? 6.789 -13.258 7.16 1 94.44 55 ASP B CA 1
ATOM 1393 C C . ASP B 1 55 ? 5.266 -13.211 7.227 1 94.44 55 ASP B C 1
ATOM 1395 O O . ASP B 1 55 ? 4.691 -12.297 7.816 1 94.44 55 ASP B O 1
ATOM 1399 N N . TRP B 1 56 ? 4.668 -14.227 6.77 1 96.06 56 TRP B N 1
ATOM 1400 C CA . TRP B 1 56 ? 3.221 -14.359 6.641 1 96.06 56 TRP B CA 1
ATOM 1401 C C . TRP B 1 56 ? 2.549 -14.32 8.008 1 96.06 56 TRP B C 1
ATOM 1403 O O . TRP B 1 56 ? 1.502 -13.688 8.18 1 96.06 56 TRP B O 1
ATOM 1413 N N . SER B 1 57 ? 3.158 -14.945 8.938 1 96.12 57 SER B N 1
ATOM 1414 C CA . SER B 1 57 ? 2.52 -15.047 10.242 1 96.12 57 SER B CA 1
ATOM 1415 C C . SER B 1 57 ? 2.225 -13.664 10.82 1 96.12 57 SER B C 1
ATOM 1417 O O . SER B 1 57 ? 1.199 -13.461 11.477 1 96.12 57 SER B O 1
ATOM 1419 N N . PHE B 1 58 ? 3.051 -12.727 10.57 1 97.06 58 PHE B N 1
ATOM 1420 C CA . PHE B 1 58 ? 2.859 -11.367 11.07 1 97.06 58 PHE B CA 1
ATOM 1421 C C . PHE B 1 58 ? 1.788 -10.641 10.266 1 97.06 58 PHE B C 1
ATOM 1423 O O . PHE B 1 58 ? 0.982 -9.898 10.828 1 97.06 58 PHE B O 1
ATOM 1430 N N . TRP B 1 59 ? 1.774 -10.891 8.953 1 97.94 59 TRP B N 1
ATOM 1431 C CA . TRP B 1 59 ? 0.988 -10.07 8.039 1 97.94 59 TRP B CA 1
ATOM 1432 C C . TRP B 1 59 ? -0.372 -10.703 7.77 1 97.94 59 TRP B C 1
ATOM 1434 O O . TRP B 1 59 ? -1.233 -10.086 7.137 1 97.94 59 TRP B O 1
ATOM 1444 N N . GLU B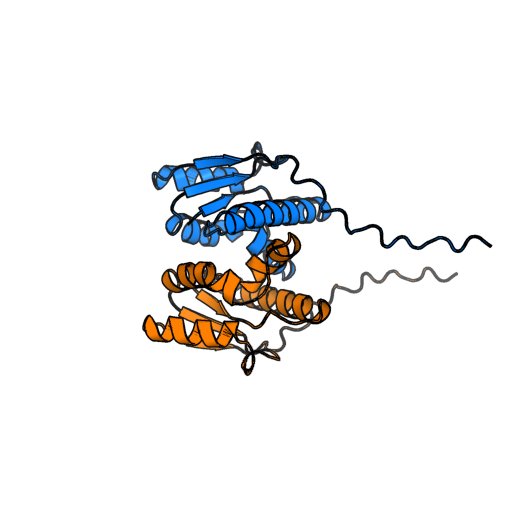 1 60 ? -0.638 -11.82 8.281 1 97.75 60 GLU B N 1
ATOM 1445 C CA . GLU B 1 60 ? -1.836 -12.578 7.934 1 97.75 60 GLU B CA 1
ATOM 1446 C C . GLU B 1 60 ? -3.102 -11.797 8.266 1 97.75 60 GLU B C 1
ATOM 1448 O O . GLU B 1 60 ? -4.004 -11.68 7.438 1 97.75 60 GLU B O 1
ATOM 1453 N N . ALA B 1 61 ? -3.176 -11.312 9.492 1 96.88 61 ALA B N 1
ATOM 1454 C CA . ALA B 1 61 ? -4.371 -10.586 9.906 1 96.88 61 ALA B CA 1
ATOM 1455 C C . ALA B 1 61 ? -4.594 -9.352 9.031 1 96.88 61 ALA B C 1
ATOM 1457 O O . ALA B 1 61 ? -5.727 -9.039 8.664 1 96.88 61 ALA B O 1
ATOM 1458 N N . HIS B 1 62 ? -3.537 -8.711 8.742 1 98.12 62 HIS B N 1
ATOM 1459 C CA . HIS B 1 62 ? -3.58 -7.539 7.875 1 98.12 62 HIS B CA 1
ATOM 1460 C C . HIS B 1 62 ? -4.039 -7.914 6.469 1 98.12 62 HIS B C 1
ATOM 1462 O O . HIS B 1 62 ? -4.953 -7.293 5.922 1 98.12 62 HIS B O 1
ATOM 1468 N N . ALA B 1 63 ? -3.467 -8.945 5.926 1 98.19 63 ALA B N 1
ATOM 1469 C CA . ALA B 1 63 ? -3.809 -9.422 4.594 1 98.19 63 ALA B CA 1
ATOM 1470 C C . ALA B 1 63 ? -5.262 -9.883 4.531 1 98.19 63 ALA B C 1
ATOM 1472 O O . ALA B 1 63 ? -5.98 -9.562 3.578 1 98.19 63 ALA B O 1
ATOM 1473 N N . ARG B 1 64 ? -5.695 -10.555 5.512 1 98 64 ARG B N 1
ATOM 1474 C CA . ARG B 1 64 ? -7.047 -11.102 5.535 1 98 64 ARG B CA 1
ATOM 1475 C C . ARG B 1 64 ? -8.086 -9.984 5.465 1 98 64 ARG B C 1
ATOM 1477 O O . ARG B 1 64 ? -9.078 -10.102 4.746 1 98 64 ARG B O 1
ATOM 1484 N N . ARG B 1 65 ? -7.879 -8.961 6.188 1 97.88 65 ARG B N 1
ATOM 1485 C CA . ARG B 1 65 ? -8.82 -7.848 6.184 1 97.88 65 ARG B CA 1
ATOM 1486 C C . ARG B 1 65 ? -8.961 -7.242 4.793 1 97.88 65 ARG B C 1
ATOM 1488 O O . ARG B 1 65 ? -10.062 -6.902 4.359 1 97.88 65 ARG B O 1
ATOM 1495 N N . PHE B 1 66 ? -7.859 -7.152 4.082 1 98.38 66 PHE B N 1
ATOM 1496 C CA . PHE B 1 66 ? -7.906 -6.598 2.736 1 98.38 66 PHE B CA 1
ATOM 1497 C C . PHE B 1 66 ? -8.531 -7.586 1.763 1 98.38 66 PHE B C 1
ATOM 1499 O O . PHE B 1 66 ? -9.297 -7.191 0.875 1 98.38 66 PHE B O 1
ATOM 1506 N N . LEU B 1 67 ? -8.188 -8.836 1.935 1 98.5 67 LEU B N 1
ATOM 1507 C CA . LEU B 1 67 ? -8.789 -9.859 1.09 1 98.5 67 LEU B CA 1
ATOM 1508 C C . LEU B 1 67 ? -10.312 -9.852 1.22 1 98.5 67 LEU B C 1
ATOM 1510 O O . LEU B 1 67 ? -11.023 -10.023 0.229 1 98.5 67 LEU B O 1
ATOM 1514 N N . GLU B 1 68 ? -10.766 -9.617 2.365 1 97.56 68 GLU B N 1
ATOM 1515 C CA . GLU B 1 68 ? -12.203 -9.57 2.621 1 97.56 68 GLU B CA 1
ATOM 1516 C C . GLU B 1 68 ? -12.859 -8.398 1.886 1 97.56 68 GLU B C 1
ATOM 1518 O O . GLU B 1 68 ? -14.023 -8.484 1.483 1 97.56 68 GLU B O 1
ATOM 1523 N N . GLN B 1 69 ? -12.125 -7.355 1.682 1 96.44 69 GLN B N 1
ATOM 1524 C CA . GLN B 1 69 ? -12.672 -6.156 1.067 1 96.44 69 GLN B CA 1
ATOM 1525 C C . GLN B 1 69 ? -12.523 -6.191 -0.45 1 96.44 69 GLN B C 1
ATOM 1527 O O . GLN B 1 69 ? -13.148 -5.402 -1.161 1 96.44 69 GLN B O 1
ATOM 1532 N N . CYS B 1 70 ? -11.703 -7.043 -0.993 1 97.19 70 CYS B N 1
ATOM 1533 C CA . CYS B 1 70 ? -11.438 -7.082 -2.428 1 97.19 70 CYS B CA 1
ATOM 1534 C C . CYS B 1 70 ? -12.43 -8 -3.137 1 97.19 70 CYS B C 1
ATOM 1536 O O . CYS B 1 70 ? -13.055 -8.852 -2.506 1 97.19 70 CYS B O 1
ATOM 1538 N N . ASP B 1 71 ? -12.531 -7.82 -4.43 1 97.31 71 ASP B N 1
ATOM 1539 C CA . ASP B 1 71 ? -13.5 -8.57 -5.23 1 97.31 71 ASP B CA 1
ATOM 1540 C C . ASP B 1 71 ? -12.852 -9.773 -5.902 1 97.31 71 ASP B C 1
ATOM 1542 O O . ASP B 1 71 ? -13.531 -10.727 -6.277 1 97.31 71 ASP B O 1
ATOM 1546 N N . GLN B 1 72 ? -11.625 -9.68 -6.07 1 97.38 72 GLN B N 1
ATOM 1547 C CA . GLN B 1 72 ? -10.875 -10.734 -6.738 1 97.38 72 GLN B CA 1
ATOM 1548 C C . GLN B 1 72 ? -9.398 -10.695 -6.348 1 97.38 72 GLN B C 1
ATOM 1550 O O . GLN B 1 72 ? -8.906 -9.672 -5.859 1 97.38 72 GLN B O 1
ATOM 1555 N N . VAL B 1 73 ? -8.766 -11.797 -6.562 1 98.19 73 VAL B N 1
ATOM 1556 C CA . VAL B 1 73 ? -7.324 -11.891 -6.359 1 98.19 73 VAL B CA 1
ATOM 1557 C C . VAL B 1 73 ? -6.629 -12.117 -7.703 1 98.19 73 VAL B C 1
ATOM 1559 O O . VAL B 1 73 ? -7.082 -12.922 -8.516 1 98.19 73 VAL B O 1
ATOM 1562 N N . VAL B 1 74 ? -5.656 -11.367 -7.945 1 98.25 74 VAL B N 1
ATOM 1563 C CA . VAL B 1 74 ? -4.727 -11.594 -9.047 1 98.25 74 VAL B CA 1
ATOM 1564 C C . VAL B 1 74 ? -3.365 -12.008 -8.5 1 98.25 74 VAL B C 1
ATOM 1566 O O . VAL B 1 74 ? -2.793 -11.328 -7.652 1 98.25 74 VAL B O 1
ATOM 1569 N N . VAL B 1 75 ? -2.895 -13.117 -8.984 1 98.19 75 VAL B N 1
ATOM 1570 C CA . VAL B 1 75 ? -1.591 -13.617 -8.562 1 98.19 75 VAL B CA 1
ATOM 1571 C C . VAL B 1 75 ? -0.537 -13.266 -9.609 1 98.19 75 VAL B C 1
ATOM 1573 O O . VAL B 1 75 ? -0.668 -13.625 -10.781 1 98.19 75 VAL B O 1
ATOM 1576 N N . LEU B 1 76 ? 0.435 -12.508 -9.164 1 98.12 76 LEU B N 1
ATOM 1577 C CA . LEU B 1 76 ? 1.595 -12.266 -10.016 1 98.12 76 LEU B CA 1
ATOM 1578 C C . LEU B 1 76 ? 2.539 -13.461 -9.992 1 98.12 76 LEU B C 1
ATOM 1580 O O . LEU B 1 76 ? 3.248 -13.68 -9.008 1 98.12 76 LEU B O 1
ATOM 1584 N N . SER B 1 77 ? 2.6 -14.156 -11.094 1 96.12 77 SER B N 1
ATOM 1585 C CA . SER B 1 77 ? 3.291 -15.445 -11.164 1 96.12 77 SER B CA 1
ATOM 1586 C C . SER B 1 77 ? 4.746 -15.266 -11.586 1 96.12 77 SER B C 1
ATOM 1588 O O . SER B 1 77 ? 5.18 -15.828 -12.586 1 96.12 77 SER B O 1
ATOM 1590 N N . ILE B 1 78 ? 5.449 -14.555 -10.766 1 94.56 78 ILE B N 1
ATOM 1591 C CA . ILE B 1 78 ? 6.879 -14.367 -10.984 1 94.56 78 ILE B CA 1
ATOM 1592 C C . ILE B 1 78 ? 7.664 -15.453 -10.258 1 94.56 78 ILE B C 1
ATOM 1594 O O . ILE B 1 78 ? 7.074 -16.297 -9.57 1 94.56 78 ILE B O 1
ATOM 1598 N N . ASP B 1 79 ? 8.938 -15.453 -10.438 1 91.5 79 ASP B N 1
ATOM 1599 C CA . ASP B 1 79 ? 9.789 -16.453 -9.805 1 91.5 79 ASP B CA 1
ATOM 1600 C C . ASP B 1 79 ? 9.531 -16.516 -8.305 1 91.5 79 ASP B C 1
ATOM 1602 O O . ASP B 1 79 ? 9.477 -15.492 -7.629 1 91.5 79 ASP B O 1
ATOM 1606 N N . GLY B 1 80 ? 9.266 -17.797 -7.848 1 92.44 80 GLY B N 1
ATOM 1607 C CA . GLY B 1 80 ? 9.102 -18.016 -6.422 1 92.44 80 GLY B CA 1
ATOM 1608 C C . GLY B 1 80 ? 7.656 -18 -5.969 1 92.44 80 GLY B C 1
ATOM 1609 O O . GLY B 1 80 ? 7.359 -18.297 -4.812 1 92.44 80 GLY B O 1
ATOM 1610 N N . TRP B 1 81 ? 6.738 -17.703 -6.867 1 93.44 81 TRP B N 1
ATOM 1611 C CA . TRP B 1 81 ? 5.359 -17.516 -6.426 1 93.44 81 TRP B CA 1
ATOM 1612 C C . TRP B 1 81 ? 4.746 -18.844 -5.98 1 93.44 81 TRP B C 1
ATOM 1614 O O . TRP B 1 81 ? 3.938 -18.875 -5.047 1 93.44 81 TRP B O 1
ATOM 1624 N N . ARG B 1 82 ? 5.148 -19.953 -6.562 1 93.12 82 ARG B N 1
ATOM 1625 C CA . ARG B 1 82 ? 4.57 -21.25 -6.219 1 93.12 82 ARG B CA 1
ATOM 1626 C C . ARG B 1 82 ? 5.035 -21.703 -4.844 1 93.12 82 ARG B C 1
ATOM 1628 O O . ARG B 1 82 ? 4.324 -22.438 -4.156 1 93.12 82 ARG B O 1
ATOM 1635 N N . GLU B 1 83 ? 6.215 -21.266 -4.5 1 94.56 83 GLU B N 1
ATOM 1636 C CA . GLU B 1 83 ? 6.785 -21.672 -3.219 1 94.56 83 GLU B CA 1
ATOM 1637 C C . GLU B 1 83 ? 6.422 -20.688 -2.113 1 94.56 83 GLU B C 1
ATOM 1639 O O . GLU B 1 83 ? 6.699 -20.922 -0.938 1 94.56 83 GLU B O 1
ATOM 1644 N N . SER B 1 84 ? 5.848 -19.625 -2.443 1 96.56 84 SER B N 1
ATOM 1645 C CA . SER B 1 84 ? 5.547 -18.562 -1.491 1 96.56 84 SER B CA 1
ATOM 1646 C C . SER B 1 84 ? 4.457 -18.984 -0.514 1 96.56 84 SER B C 1
ATOM 1648 O O . SER B 1 84 ? 3.322 -19.25 -0.917 1 96.56 84 SER B O 1
ATOM 1650 N N . VAL B 1 85 ? 4.785 -18.938 0.765 1 96.88 85 VAL B N 1
ATOM 1651 C CA . VAL B 1 85 ? 3.842 -19.266 1.828 1 96.88 85 VAL B CA 1
ATOM 1652 C C . VAL B 1 85 ? 2.701 -18.25 1.829 1 96.88 85 VAL B C 1
ATOM 1654 O O . VAL B 1 85 ? 1.533 -18.609 1.984 1 96.88 85 VAL B O 1
ATOM 1657 N N . GLY B 1 86 ? 3.037 -17 1.651 1 97.94 86 GLY B N 1
ATOM 1658 C CA . GLY B 1 86 ? 2.039 -15.938 1.651 1 97.94 86 GLY B CA 1
ATOM 1659 C C . GLY B 1 86 ? 1.042 -16.062 0.514 1 97.94 86 GLY B C 1
ATOM 1660 O O . GLY B 1 86 ? -0.169 -15.984 0.733 1 97.94 86 GLY B O 1
ATOM 1661 N N . VAL B 1 87 ? 1.562 -16.281 -0.691 1 98.19 87 VAL B N 1
ATOM 1662 C CA . VAL B 1 87 ? 0.692 -16.406 -1.856 1 98.19 87 VAL B CA 1
ATOM 1663 C C . VAL B 1 87 ? -0.236 -17.594 -1.684 1 98.19 87 VAL B C 1
ATOM 1665 O O . VAL B 1 87 ? -1.44 -17.5 -1.929 1 98.19 87 VAL B O 1
ATOM 1668 N N . ALA B 1 88 ? 0.308 -18.719 -1.248 1 98.06 88 ALA B N 1
ATOM 1669 C CA . ALA B 1 88 ? -0.497 -19.922 -1.039 1 98.06 88 ALA B CA 1
ATOM 1670 C C . ALA B 1 88 ? -1.604 -19.656 -0.02 1 98.06 88 ALA B C 1
ATOM 1672 O O . ALA B 1 88 ? -2.754 -20.062 -0.233 1 98.06 88 ALA B O 1
ATOM 1673 N N . ALA B 1 89 ? -1.305 -19.047 1.064 1 98.25 89 ALA B N 1
ATOM 1674 C CA . ALA B 1 89 ? -2.279 -18.75 2.111 1 98.25 89 ALA B CA 1
ATOM 1675 C C . ALA B 1 89 ? -3.365 -17.797 1.594 1 98.25 89 ALA B C 1
ATOM 1677 O O . ALA B 1 89 ? -4.543 -17.984 1.908 1 98.25 89 ALA B O 1
ATOM 1678 N N . GLU B 1 90 ? -2.934 -16.812 0.8 1 98.38 90 GLU B N 1
ATOM 1679 C CA . GLU B 1 90 ? -3.891 -15.867 0.246 1 98.38 90 GLU B CA 1
ATOM 1680 C C . GLU B 1 90 ? -4.863 -16.547 -0.709 1 98.38 90 GLU B C 1
ATOM 1682 O O . GLU B 1 90 ? -6.066 -16.281 -0.683 1 98.38 90 GLU B O 1
ATOM 1687 N N . ILE B 1 91 ? -4.363 -17.438 -1.483 1 97.81 91 ILE B N 1
ATOM 1688 C CA . ILE B 1 91 ? -5.207 -18.203 -2.396 1 97.81 91 ILE B CA 1
ATOM 1689 C C . ILE B 1 91 ? -6.207 -19.047 -1.601 1 97.81 91 ILE B C 1
ATOM 1691 O O . ILE B 1 91 ? -7.387 -19.109 -1.952 1 97.81 91 ILE B O 1
ATOM 1695 N N . GLU B 1 92 ? -5.805 -19.625 -0.568 1 97.69 92 GLU B N 1
ATOM 1696 C CA . GLU B 1 92 ? -6.691 -20.422 0.271 1 97.69 92 GLU B CA 1
ATOM 1697 C C . GLU B 1 92 ? -7.793 -19.562 0.882 1 97.69 92 GLU B C 1
ATOM 1699 O O . GLU B 1 92 ? -8.961 -19.953 0.896 1 97.69 92 GLU B O 1
ATOM 1704 N N . ILE B 1 93 ? -7.441 -18.422 1.396 1 98 93 ILE B N 1
ATOM 1705 C CA . ILE B 1 93 ? -8.398 -17.516 2.016 1 98 93 ILE B CA 1
ATOM 1706 C C . ILE B 1 93 ? -9.445 -17.078 0.983 1 98 93 ILE B C 1
ATOM 1708 O O . ILE B 1 93 ? -10.641 -17.047 1.272 1 98 93 ILE B O 1
ATOM 1712 N N . VAL B 1 94 ? -8.945 -16.703 -0.201 1 96.75 94 VAL B N 1
ATOM 1713 C CA . VAL B 1 94 ? -9.859 -16.172 -1.203 1 96.75 94 VAL B CA 1
ATOM 1714 C C . VAL B 1 94 ? -10.805 -17.281 -1.672 1 96.75 94 VAL B C 1
ATOM 1716 O O . VAL B 1 94 ? -11.977 -17.031 -1.963 1 96.75 94 VAL B O 1
ATOM 1719 N N . LYS B 1 95 ? -10.344 -18.5 -1.741 1 96.44 95 LYS B N 1
ATOM 1720 C CA . LYS B 1 95 ? -11.211 -19.641 -2.039 1 96.44 95 LYS B CA 1
ATOM 1721 C C . LYS B 1 95 ? -12.297 -19.797 -0.975 1 96.44 95 LYS B C 1
ATOM 1723 O O . LYS B 1 95 ? -13.461 -20.031 -1.298 1 96.44 95 LYS B O 1
ATOM 1728 N N . GLU B 1 96 ? -11.922 -19.641 0.217 1 97.44 96 GLU B N 1
ATOM 1729 C CA . GLU B 1 96 ? -12.875 -19.719 1.319 1 97.44 96 GLU B CA 1
ATOM 1730 C C . GLU B 1 96 ? -13.922 -18.609 1.21 1 97.44 96 GLU B C 1
ATOM 1732 O O . GLU B 1 96 ? -15.078 -18.797 1.595 1 97.44 96 GLU B O 1
ATOM 1737 N N . LEU B 1 97 ? -13.555 -17.547 0.681 1 97.44 97 LEU B N 1
ATOM 1738 C CA . LEU B 1 97 ? -14.438 -16.391 0.533 1 97.44 97 LEU B CA 1
ATOM 1739 C C . LEU B 1 97 ? -15.234 -16.484 -0.764 1 97.44 97 LEU B C 1
ATOM 1741 O O . LEU B 1 97 ? -16.031 -15.594 -1.071 1 97.44 97 LEU B O 1
ATOM 1745 N N . ASN B 1 98 ? -14.961 -17.516 -1.589 1 97.88 98 ASN B N 1
ATOM 1746 C CA . ASN B 1 98 ? -15.625 -17.766 -2.861 1 97.88 98 ASN B CA 1
ATOM 1747 C C . ASN B 1 98 ? -15.422 -16.609 -3.836 1 97.88 98 ASN B C 1
ATOM 1749 O O . ASN B 1 98 ? -16.375 -16.156 -4.473 1 97.88 98 ASN B O 1
ATOM 1753 N N . LYS B 1 99 ? -14.258 -16.125 -3.939 1 98.06 99 LYS B N 1
ATOM 1754 C CA . LYS B 1 99 ? -13.875 -15.055 -4.859 1 98.06 99 LYS B CA 1
ATOM 1755 C C . LYS B 1 99 ? -12.961 -15.586 -5.965 1 98.06 99 LYS B C 1
ATOM 1757 O O . LYS B 1 99 ? -12.203 -16.531 -5.754 1 98.06 99 LYS B O 1
ATOM 1762 N N . PRO B 1 100 ? -12.992 -14.977 -7.078 1 97.88 100 PRO B N 1
ATOM 1763 C CA . PRO B 1 100 ? -12.188 -15.484 -8.195 1 97.88 100 PRO B CA 1
ATOM 1764 C C . PRO B 1 100 ? -10.703 -15.195 -8.031 1 97.88 100 PRO B C 1
ATOM 1766 O O . PRO B 1 100 ? -10.328 -14.18 -7.445 1 97.88 100 PRO B O 1
ATOM 1769 N N . VAL B 1 101 ? -9.938 -16.094 -8.602 1 97.69 101 VAL B N 1
ATOM 1770 C CA . VAL B 1 101 ? -8.484 -15.953 -8.664 1 97.69 101 VAL B CA 1
ATOM 1771 C C . VAL B 1 101 ? -8.023 -16.016 -10.117 1 97.69 101 VAL B C 1
ATOM 1773 O O . VAL B 1 101 ? -8.453 -16.891 -10.875 1 97.69 101 VAL B O 1
ATOM 1776 N N . ARG B 1 102 ? -7.211 -15.109 -10.516 1 96.75 102 ARG B N 1
ATOM 1777 C CA . ARG B 1 102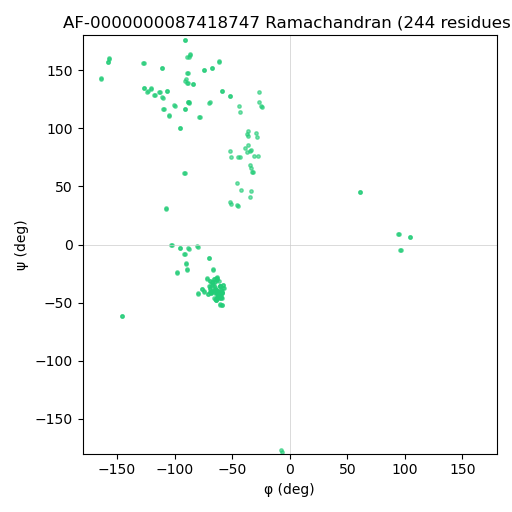 ? -6.566 -15.156 -11.82 1 96.75 102 ARG B CA 1
ATOM 1778 C C . ARG B 1 102 ? -5.055 -15.016 -11.695 1 96.75 102 ARG B C 1
ATOM 1780 O O . ARG B 1 102 ? -4.559 -14.492 -10.695 1 96.75 102 ARG B O 1
ATOM 1787 N N . TYR B 1 103 ? -4.383 -15.523 -12.711 1 96.25 103 TYR B N 1
ATOM 1788 C CA . TYR B 1 103 ? -2.922 -15.531 -12.695 1 96.25 103 TYR B CA 1
ATOM 1789 C C . TYR B 1 103 ? -2.367 -14.688 -13.844 1 96.25 103 TYR B C 1
ATOM 1791 O O . TYR B 1 103 ? -2.832 -14.789 -14.977 1 96.25 103 TYR B O 1
ATOM 1799 N N . LEU B 1 104 ? -1.478 -13.789 -13.516 1 95.25 104 LEU B N 1
ATOM 1800 C CA . LEU B 1 104 ? -0.778 -12.984 -14.516 1 95.25 104 LEU B CA 1
ATOM 1801 C C . LEU B 1 104 ? 0.729 -13.203 -14.43 1 95.25 104 LEU B C 1
ATOM 1803 O O . LEU B 1 104 ? 1.286 -13.297 -13.336 1 95.25 104 LEU B O 1
ATOM 1807 N N . ASP B 1 105 ? 1.374 -13.406 -15.602 1 87.62 105 ASP B N 1
ATOM 1808 C CA . ASP B 1 105 ? 2.83 -13.477 -15.656 1 87.62 105 ASP B CA 1
ATOM 1809 C C . ASP B 1 105 ? 3.443 -12.102 -15.883 1 87.62 105 ASP B C 1
ATOM 1811 O O . ASP B 1 105 ? 2.738 -11.148 -16.234 1 87.62 105 ASP B O 1
ATOM 1815 N N . SER B 1 106 ? 4.566 -11.898 -15.219 1 70.88 106 SER B N 1
ATOM 1816 C CA . SER B 1 106 ? 5.195 -10.602 -15.469 1 70.88 106 SER B CA 1
ATOM 1817 C C . SER B 1 106 ? 5.355 -10.344 -16.953 1 70.88 106 SER B C 1
ATOM 1819 O O . SER B 1 106 ? 6.227 -10.93 -17.609 1 70.88 106 SER B O 1
ATOM 1821 N N . GLY B 1 107 ? 4.43 -10.773 -17.844 1 59.41 107 GLY B N 1
ATOM 1822 C CA . GLY B 1 107 ? 4.781 -10.508 -19.219 1 59.41 107 GLY B CA 1
ATOM 1823 C C . GLY B 1 107 ? 6.031 -9.664 -19.375 1 59.41 107 GLY B C 1
ATOM 1824 O O . GLY B 1 107 ? 6.598 -9.203 -18.375 1 59.41 107 GLY B O 1
ATOM 1825 N N . ALA B 1 108 ? 6.531 -9.258 -20.672 1 47.19 108 ALA B N 1
ATOM 1826 C CA . ALA B 1 108 ? 7.629 -8.32 -20.906 1 47.19 108 ALA B CA 1
ATOM 1827 C C . ALA B 1 108 ? 7.5 -7.09 -20.016 1 47.19 108 ALA B C 1
ATOM 1829 O O . ALA B 1 108 ? 6.906 -6.086 -20.422 1 47.19 108 ALA B O 1
ATOM 1830 N N . LEU B 1 109 ? 7.008 -7.141 -18.859 1 47.97 109 LEU B N 1
ATOM 1831 C CA . LEU B 1 109 ? 7.199 -5.914 -18.094 1 47.97 109 LEU B CA 1
ATOM 1832 C C . LEU B 1 109 ? 8.531 -5.254 -18.453 1 47.97 109 LEU B C 1
ATOM 1834 O O . LEU B 1 109 ? 9.594 -5.754 -18.078 1 47.97 109 LEU B O 1
ATOM 1838 N N . THR B 1 110 ? 8.82 -5.164 -19.828 1 38.5 110 THR B N 1
ATOM 1839 C CA . THR B 1 110 ? 10.016 -4.492 -20.328 1 38.5 110 THR B CA 1
ATOM 1840 C C . THR B 1 110 ? 10.477 -3.418 -19.344 1 38.5 110 THR B C 1
ATOM 1842 O O . THR B 1 110 ? 9.656 -2.762 -18.703 1 38.5 110 THR B O 1
ATOM 1845 N N . HIS B 1 111 ? 11.75 -3.537 -18.875 1 39.06 111 HIS B N 1
ATOM 1846 C CA . HIS B 1 111 ? 12.594 -2.557 -18.203 1 39.06 111 HIS B CA 1
ATOM 1847 C C . HIS B 1 111 ? 12.219 -1.135 -18.609 1 39.06 111 HIS B C 1
ATOM 1849 O O . HIS B 1 111 ? 12.344 -0.767 -19.781 1 39.06 111 HIS B O 1
ATOM 1855 N N . VAL B 1 112 ? 11.289 -0.551 -18.219 1 33.56 112 VAL B N 1
ATOM 1856 C CA . VAL B 1 112 ? 11.336 0.882 -18.484 1 33.56 112 VAL B CA 1
ATOM 1857 C C . VAL B 1 112 ? 12.781 1.375 -18.406 1 33.56 112 VAL B C 1
ATOM 1859 O O . VAL B 1 112 ? 13.43 1.248 -17.359 1 33.56 112 VAL B O 1
ATOM 1862 N N . SER B 1 113 ? 13.578 1.192 -19.484 1 31.48 113 SER B N 1
ATOM 1863 C CA . SER B 1 113 ? 14.891 1.803 -19.656 1 31.48 113 SER B CA 1
ATOM 1864 C C . SER B 1 113 ? 14.922 3.217 -19.094 1 31.48 113 SER B C 1
ATOM 1866 O O . SER B 1 113 ? 13.992 3.996 -19.297 1 31.48 113 SER B O 1
ATOM 1868 N N . GLU B 1 114 ? 15.352 3.463 -17.844 1 31.62 114 GLU B N 1
ATOM 1869 C CA . GLU B 1 114 ? 15.867 4.816 -17.656 1 31.62 114 GLU B CA 1
ATOM 1870 C C . GLU B 1 114 ? 16.438 5.379 -18.953 1 31.62 114 GLU B C 1
ATOM 1872 O O . GLU B 1 114 ? 17.203 4.707 -19.656 1 31.62 114 GLU B O 1
ATOM 1877 N N . GLY B 1 115 ? 15.727 6.09 -19.797 1 29.91 115 GLY B N 1
ATOM 1878 C CA . GLY B 1 115 ? 16.375 6.832 -20.875 1 29.91 115 GLY B CA 1
ATOM 1879 C C . GLY B 1 115 ? 17.828 7.168 -20.562 1 29.91 115 GLY B C 1
ATOM 1880 O O . GLY B 1 115 ? 18.188 7.398 -19.406 1 29.91 115 GLY B O 1
ATOM 1881 N N . ARG B 1 116 ? 18.844 6.688 -21.359 1 29 116 ARG B N 1
ATOM 1882 C CA . ARG B 1 116 ? 20.25 7.07 -21.547 1 29 116 ARG B CA 1
ATOM 1883 C C . ARG B 1 116 ? 20.422 8.578 -21.375 1 29 116 ARG B C 1
ATOM 1885 O O . ARG B 1 116 ? 19.938 9.359 -22.203 1 29 116 ARG B O 1
ATOM 1892 N N . ILE B 1 117 ? 20.25 9.227 -20.281 1 28.09 117 ILE B N 1
ATOM 1893 C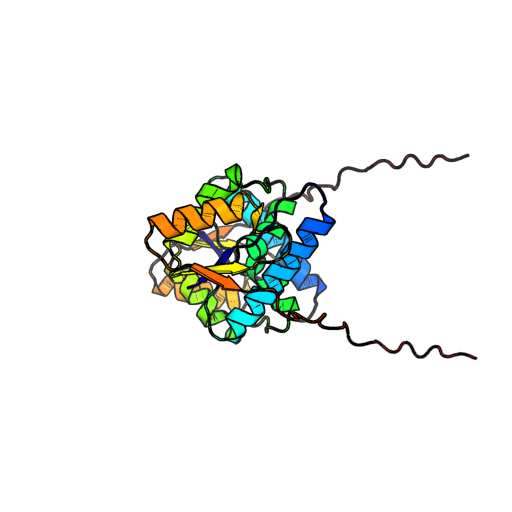 CA . ILE B 1 117 ? 20.953 10.508 -20.266 1 28.09 117 ILE B CA 1
ATOM 1894 C C . ILE B 1 117 ? 22.375 10.32 -20.797 1 28.09 117 ILE B C 1
ATOM 1896 O O . ILE B 1 117 ? 23.172 9.586 -20.219 1 28.09 117 ILE B O 1
ATOM 1900 N N . GLY B 1 118 ? 22.469 10.172 -22.156 1 28.06 118 GLY B N 1
ATOM 1901 C CA . GLY B 1 118 ? 23.703 10.367 -22.891 1 28.06 118 GLY B CA 1
ATOM 1902 C C . GLY B 1 118 ? 24.594 11.43 -22.297 1 28.06 118 GLY B C 1
ATOM 1903 O O . GLY B 1 118 ? 24.281 12.617 -22.344 1 28.06 118 GLY B O 1
ATOM 1904 N N . VAL B 1 119 ? 25.062 11.281 -21.109 1 25.52 119 VAL B N 1
ATOM 1905 C CA . VAL B 1 119 ? 26.234 12.086 -20.781 1 25.52 119 VAL B CA 1
ATOM 1906 C C . VAL B 1 119 ? 27.297 11.891 -21.844 1 25.52 119 VAL B C 1
ATOM 1908 O O . VAL B 1 119 ? 27.766 10.773 -22.078 1 25.52 119 VAL B O 1
ATOM 1911 N N . ASN B 1 120 ? 27.125 12.578 -22.922 1 28.06 120 ASN B N 1
ATOM 1912 C CA . ASN B 1 120 ? 28.219 12.805 -23.875 1 28.06 120 ASN B CA 1
ATOM 1913 C C . ASN B 1 120 ? 29.547 12.984 -23.141 1 28.06 120 ASN B C 1
ATOM 1915 O O . ASN B 1 120 ? 29.656 13.812 -22.234 1 28.06 120 ASN B O 1
ATOM 1919 N N . LYS B 1 121 ? 30.328 11.945 -22.953 1 25.83 121 LYS B N 1
ATOM 1920 C CA . LYS B 1 121 ? 31.75 12.047 -22.672 1 25.83 121 LYS B CA 1
ATOM 1921 C C . LYS B 1 121 ? 32.406 13.164 -23.484 1 25.83 121 LYS B C 1
ATOM 1923 O O . LYS B 1 121 ? 32.375 13.133 -24.719 1 25.83 121 LYS B O 1
ATOM 1928 N N . TRP B 1 122 ? 32.312 14.438 -22.984 1 25.78 122 TRP B N 1
ATOM 1929 C CA . TRP B 1 122 ? 33.219 15.469 -23.438 1 25.78 122 TRP B CA 1
ATOM 1930 C C . TRP B 1 122 ? 34.656 14.945 -23.453 1 25.78 122 TRP B C 1
ATOM 1932 O O . TRP B 1 122 ? 35.219 14.633 -22.406 1 25.78 122 TRP B O 1
ATOM 1942 N N . THR B 1 123 ? 34.844 13.789 -24.141 1 23.2 123 THR B N 1
ATOM 1943 C CA . THR B 1 123 ? 36.25 13.508 -24.5 1 23.2 123 THR B CA 1
ATOM 1944 C C . THR B 1 123 ? 36.938 14.758 -25.031 1 23.2 123 THR B C 1
ATOM 1946 O O . THR B 1 123 ? 36.375 15.461 -25.875 1 23.2 123 THR B O 1
ATOM 1949 N N . SER B 1 124 ? 38.031 15.242 -24.359 1 23.41 124 SER B N 1
ATOM 1950 C CA . SER B 1 124 ? 39.125 15.945 -25 1 23.41 124 SER B CA 1
ATOM 1951 C C . SER B 1 124 ? 39.75 15.109 -26.125 1 23.41 124 SER B C 1
ATOM 1953 O O . SER B 1 124 ? 39.75 13.883 -26.047 1 23.41 124 SER B O 1
#

Secondary structure (DSSP, 8-state):
-EEEE-----S-HHHHHHHHHHHHHHHHHHHHTT--EE-HHHHHHHHHTTT---SHHHHHHHHHHHHHH-SEEEEE--TTTTT-HHHHHHHHHHHHTT--EEEE--------------------/-EEEE-----SSHHHHHHHHHHHHHHHHHHHHTT--EE-HHHHHHHHHTTT---SHHHHHHHHHHHHHH-SEEEEE--TTTTT-HHHHHHHHHHHHTT--EEEE--------------------

Organism: NCBI:txid2527985

InterPro domains:
  IPR015235 Domain of unknown function DUF1937 [PF09152] (2-102)

pLDDT: mean 87.61, std 22.89, range [23.03, 98.88]

Foldseek 3Di:
DEEEAEAADDPDVVRNVVRLVLLVLVCVVQVVVVDDYDYCSVVCVVVVVVPQDPACVRCVVVLLVVLLVDQEYEYAPDPCLVVGPNNVVSVVSNVVVVHYYYYDYSPCSPDPPPPPPPPVPPPD/DEEEAEAADDPDVVRNVVRLVLLVLVCVVQVVVVDDYDYCSVVCVVVVVVPQDPACVRCVVVLLVVLLVDQEYEYAPDPCLVVGPNNVVSVVSNVVVVHYYYYDYSPCSPDPPPPPPPPPPPDD